Protein AF-A0A5P0JI74-F1 (afdb_monomer_lite)

Foldseek 3Di:
DVVLLCCVVVLVCLACWDDDDDDPCNPVVGADHQKDWDDKDFLADWDKDKDWDFDDDPVDDDDDGDIDIDIDTDGDIDIDMDGNLVSSCVSNPNDDSLVSLLVVLVVQVCSQQPDDPPCCVPVVPRDGHQKGKDWDDPDDDDLSVLSPVRFDDDVGRVQSSVVSSLVSCLCCCVVVVRPTQMEMEGNDPHDDRDDRYHYDPDSVRVSVCSSVVNDD

Sequence (216 aa):
AAIRVNLQQGVDIALSGRMATSGMMSELGKVDGAMSIAHAITTHQVDSDIDWFTAVDDLQEQG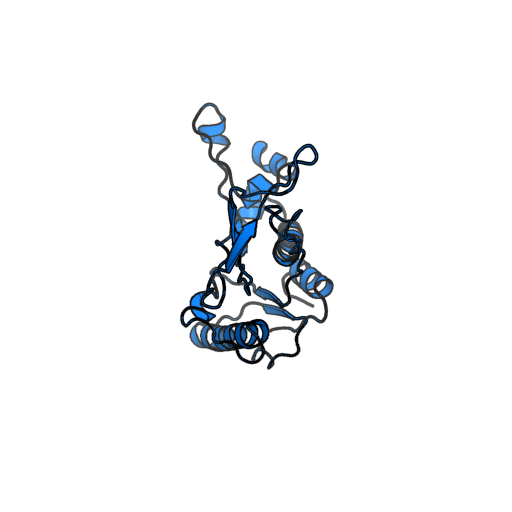SAHLGTQEFSSGVFYRYANINLAQLQENLGGASREQALEIATHVVHMLATEVPGAKQRTYAAFNPADMVMVNFSDMPLSMANAFEKAVKANDGFLQPSLQAFNQYWDRVANGYGLNGAAAQFSLSDVDPITGQVQQMPTLEQLKSWVRNNGEA

Structure (mmCIF, N/CA/C/O backbone):
data_AF-A0A5P0JI74-F1
#
_entry.id   AF-A0A5P0JI74-F1
#
loop_
_atom_site.group_PDB
_atom_site.id
_atom_site.type_symbol
_atom_site.label_atom_id
_atom_site.label_alt_id
_atom_site.label_comp_id
_atom_site.label_asym_id
_atom_site.label_entity_id
_atom_site.label_seq_id
_atom_site.pdbx_PDB_ins_code
_atom_site.Cartn_x
_atom_site.Cartn_y
_atom_site.Cartn_z
_atom_site.occupancy
_atom_site.B_iso_or_equiv
_atom_site.auth_seq_id
_atom_site.auth_comp_id
_atom_site.auth_asym_id
_atom_site.auth_atom_id
_atom_site.pdbx_PDB_model_num
ATOM 1 N N . ALA A 1 1 ? -0.384 14.038 28.945 1.00 58.88 1 ALA A N 1
ATOM 2 C CA . ALA A 1 1 ? -1.559 14.639 28.277 1.00 58.88 1 ALA A CA 1
ATOM 3 C C . ALA A 1 1 ? -1.163 15.785 27.337 1.00 58.88 1 ALA A C 1
ATOM 5 O O . ALA A 1 1 ? -1.238 15.580 26.136 1.00 58.88 1 ALA A O 1
ATOM 6 N N . ALA A 1 2 ? -0.654 16.928 27.828 1.00 64.75 2 ALA A N 1
ATOM 7 C CA . ALA A 1 2 ? -0.381 18.113 26.989 1.00 64.75 2 ALA A CA 1
ATOM 8 C C . ALA A 1 2 ? 0.562 17.872 25.786 1.00 64.75 2 ALA A C 1
ATOM 10 O O . ALA A 1 2 ? 0.262 18.307 24.682 1.00 64.75 2 ALA A O 1
ATOM 11 N N . ILE A 1 3 ? 1.657 17.117 25.960 1.00 73.62 3 ILE A N 1
ATOM 12 C CA . ILE A 1 3 ? 2.591 16.803 24.857 1.00 73.62 3 ILE A CA 1
ATOM 13 C C . ILE A 1 3 ? 1.919 15.976 23.750 1.00 73.62 3 ILE A C 1
ATOM 15 O O . ILE A 1 3 ? 2.229 16.169 22.581 1.00 73.62 3 ILE A O 1
ATOM 19 N N . ARG A 1 4 ? 0.995 15.076 24.107 1.00 77.50 4 ARG A N 1
ATOM 20 C CA . ARG A 1 4 ? 0.315 14.191 23.149 1.00 77.50 4 ARG A CA 1
ATOM 21 C C . ARG A 1 4 ? -0.779 14.903 22.360 1.00 77.50 4 ARG A C 1
ATOM 23 O O . ARG A 1 4 ? -0.900 14.674 21.168 1.00 77.50 4 ARG A O 1
ATOM 30 N N . VAL A 1 5 ? -1.497 15.840 22.982 1.00 75.62 5 VAL A N 1
ATOM 31 C CA . VAL A 1 5 ? -2.445 16.713 22.261 1.00 75.62 5 VAL A CA 1
ATOM 32 C C . VAL A 1 5 ? -1.726 17.502 21.160 1.00 75.62 5 VAL A C 1
ATOM 34 O O . VAL A 1 5 ? -2.229 17.614 20.047 1.00 75.62 5 VAL A O 1
ATOM 37 N N . ASN A 1 6 ? -0.498 17.960 21.419 1.00 85.75 6 ASN A N 1
ATOM 38 C CA . ASN A 1 6 ? 0.301 18.668 20.416 1.00 85.75 6 ASN A CA 1
ATOM 39 C C . ASN A 1 6 ? 0.743 17.776 19.238 1.00 85.75 6 ASN A C 1
ATOM 41 O O . ASN A 1 6 ? 1.098 18.307 18.190 1.00 85.75 6 ASN A O 1
ATOM 45 N N . LEU A 1 7 ? 0.685 16.440 19.357 1.00 84.94 7 LEU A N 1
ATOM 46 C CA . LEU A 1 7 ? 0.986 15.532 18.240 1.00 84.94 7 LEU A CA 1
ATOM 47 C C . LEU A 1 7 ? -0.087 15.556 17.145 1.00 84.94 7 LEU A C 1
ATOM 49 O O . LEU A 1 7 ? 0.158 15.049 16.057 1.00 84.94 7 LEU A O 1
ATOM 53 N N . GLN A 1 8 ? -1.222 16.226 17.356 1.00 81.00 8 GLN A N 1
ATOM 54 C CA . GLN A 1 8 ? -2.142 16.561 16.263 1.00 81.00 8 GLN A CA 1
ATOM 55 C C . GLN A 1 8 ? -1.480 17.453 15.195 1.00 81.00 8 GLN A C 1
ATOM 57 O O . GLN A 1 8 ? -1.886 17.427 14.039 1.00 81.00 8 GLN A O 1
ATOM 62 N N . GLN A 1 9 ? -0.433 18.206 15.557 1.00 85.25 9 GLN A N 1
ATOM 63 C CA . GLN A 1 9 ? 0.393 18.997 14.631 1.00 85.25 9 GLN A CA 1
ATOM 64 C C . GLN A 1 9 ? 1.634 18.226 14.133 1.00 85.25 9 GLN A C 1
ATOM 66 O O . GLN A 1 9 ? 2.419 18.766 13.361 1.00 85.25 9 GLN A O 1
ATOM 71 N N . GLY A 1 10 ? 1.813 16.978 14.576 1.00 91.00 10 GLY A N 1
ATOM 72 C CA . GLY A 1 10 ? 2.928 16.085 14.244 1.00 91.00 10 GLY A CA 1
ATOM 73 C C . GLY A 1 10 ? 2.436 14.644 14.111 1.00 91.00 10 GLY A C 1
ATOM 74 O O . GLY A 1 10 ? 2.865 13.755 14.850 1.00 91.00 10 GLY A O 1
ATOM 75 N N . VAL A 1 11 ? 1.459 14.438 13.221 1.00 94.69 11 VAL A N 1
ATOM 76 C CA . VAL A 1 11 ? 0.775 13.147 13.020 1.00 94.69 11 VAL A CA 1
ATOM 77 C C . VAL A 1 11 ? 1.752 12.057 12.571 1.00 94.69 11 VAL A C 1
ATOM 79 O O . VAL A 1 11 ? 1.582 10.891 12.917 1.00 94.69 11 VAL A O 1
ATOM 82 N N . ASP A 1 12 ? 2.820 12.434 11.875 1.00 96.00 12 ASP A N 1
ATOM 83 C CA . ASP A 1 12 ? 3.933 11.563 11.505 1.00 96.00 12 ASP A CA 1
ATOM 84 C C . ASP A 1 12 ? 4.607 10.919 12.727 1.00 96.00 12 ASP A C 1
ATOM 86 O O . ASP A 1 12 ? 4.888 9.721 12.697 1.00 96.00 12 ASP A O 1
ATOM 90 N N . ILE A 1 13 ? 4.780 11.660 13.829 1.00 95.69 13 ILE A N 1
ATOM 91 C CA . ILE A 1 13 ? 5.305 11.127 15.097 1.00 95.69 13 ILE A CA 1
ATOM 92 C C . ILE A 1 13 ? 4.276 10.208 15.764 1.00 95.69 13 ILE A C 1
ATOM 94 O O . ILE A 1 13 ? 4.645 9.186 16.336 1.00 95.69 13 ILE A O 1
ATOM 98 N N . ALA A 1 14 ? 2.985 10.543 15.703 1.00 97.00 14 ALA A N 1
ATOM 99 C CA . ALA A 1 14 ? 1.935 9.684 16.254 1.00 97.00 14 ALA A CA 1
ATOM 100 C C . ALA A 1 14 ? 1.819 8.345 15.497 1.00 97.00 14 ALA A C 1
ATOM 102 O O . ALA A 1 14 ? 1.506 7.320 16.105 1.00 97.00 14 ALA A O 1
ATOM 103 N N . LEU A 1 15 ? 2.096 8.345 14.191 1.00 97.62 15 LEU A N 1
ATOM 104 C CA . LEU A 1 15 ? 2.109 7.148 13.351 1.00 97.62 15 LEU A CA 1
ATOM 105 C C . LEU A 1 15 ? 3.417 6.361 13.485 1.00 97.62 15 LEU A C 1
ATOM 107 O O . LEU A 1 15 ? 3.366 5.163 13.728 1.00 97.62 15 LEU A O 1
ATOM 111 N N . SER A 1 16 ? 4.573 7.011 13.362 1.00 97.25 16 SER A N 1
ATOM 112 C CA . SER A 1 16 ? 5.880 6.337 13.237 1.00 97.25 16 SER A CA 1
ATOM 113 C C . SER A 1 16 ? 6.686 6.285 14.538 1.00 97.25 16 SER A C 1
ATOM 115 O O . SER A 1 16 ? 7.742 5.657 14.594 1.00 97.25 16 SER A O 1
ATOM 117 N N . GLY A 1 17 ? 6.198 6.934 15.593 1.00 95.44 17 GLY A N 1
ATOM 118 C CA . GLY A 1 17 ? 6.847 6.982 16.893 1.00 95.44 17 GLY A CA 1
ATOM 119 C C . GLY A 1 17 ? 8.025 7.956 16.960 1.00 95.44 17 GLY A C 1
ATOM 120 O O . GLY A 1 17 ? 8.418 8.611 15.992 1.00 95.44 17 GLY A O 1
ATOM 121 N N . ARG A 1 18 ? 8.593 8.074 18.161 1.00 93.44 18 ARG A N 1
ATOM 122 C CA . ARG A 1 18 ? 9.814 8.842 18.429 1.00 93.44 18 ARG A CA 1
ATOM 123 C C . ARG A 1 18 ? 10.544 8.266 19.630 1.00 93.44 18 ARG A C 1
ATOM 125 O O . ARG A 1 18 ? 9.961 8.081 20.700 1.00 93.44 18 ARG A O 1
ATOM 132 N N . MET A 1 19 ? 11.856 8.118 19.480 1.00 90.94 19 MET A N 1
ATOM 133 C CA . MET A 1 19 ? 12.774 7.823 20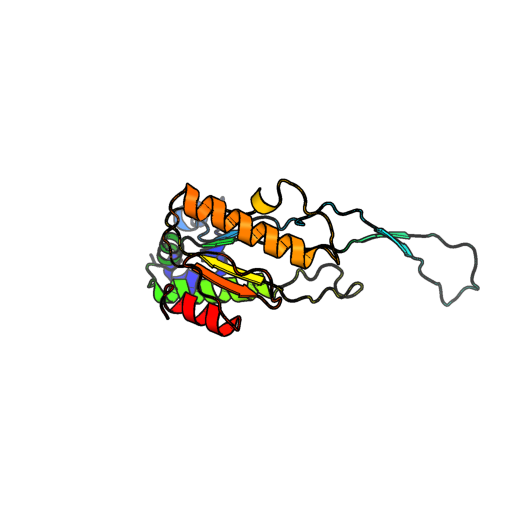.574 1.00 90.94 19 MET A CA 1
ATOM 134 C C . MET A 1 19 ? 13.627 9.052 20.899 1.00 90.94 19 MET A C 1
ATOM 136 O O . MET A 1 19 ? 14.103 9.745 20.005 1.00 90.94 19 MET A O 1
ATOM 140 N N . ALA A 1 20 ? 13.839 9.308 22.189 1.00 87.00 20 ALA A N 1
ATOM 141 C CA . ALA A 1 20 ? 14.773 10.314 22.678 1.00 87.00 20 ALA A CA 1
ATOM 142 C C . ALA A 1 20 ? 15.629 9.723 23.802 1.00 87.00 20 ALA A C 1
ATOM 144 O O . ALA A 1 20 ? 15.141 8.936 24.618 1.00 87.00 20 ALA A O 1
ATOM 145 N N . THR A 1 21 ? 16.907 10.100 23.839 1.00 84.81 21 THR A N 1
ATOM 146 C CA . THR A 1 21 ? 17.916 9.497 24.727 1.00 84.81 21 THR A CA 1
ATOM 147 C C . THR A 1 21 ? 18.393 10.427 25.843 1.00 84.81 21 THR A C 1
ATOM 149 O O . THR A 1 21 ? 19.094 9.974 26.743 1.00 84.81 21 THR A O 1
ATOM 152 N N . SER A 1 22 ? 18.002 11.706 25.840 1.00 75.19 22 SER A N 1
ATOM 153 C CA . SER A 1 22 ? 18.409 12.687 26.855 1.00 75.19 22 SER A CA 1
ATOM 154 C C . SER A 1 22 ? 17.348 13.771 27.108 1.00 75.19 22 SER A C 1
ATOM 156 O O . SER A 1 22 ? 16.398 13.935 26.337 1.00 75.19 22 SER A O 1
ATOM 158 N N . GLY A 1 23 ? 17.508 14.507 28.215 1.00 88.12 23 GLY A N 1
ATOM 159 C CA . GLY A 1 23 ? 16.603 15.585 28.639 1.00 88.12 23 GLY A CA 1
ATOM 160 C C . GLY A 1 23 ? 15.204 15.100 29.046 1.00 88.12 23 GLY A C 1
ATOM 161 O O . GLY A 1 23 ? 14.942 13.908 29.089 1.00 88.12 23 GLY A O 1
ATOM 162 N N . MET A 1 24 ? 14.264 16.020 29.301 1.00 82.25 24 MET A N 1
ATOM 163 C CA . MET A 1 24 ? 12.882 15.656 29.685 1.00 82.25 24 MET A CA 1
ATOM 164 C C . MET A 1 24 ? 12.147 14.822 28.615 1.00 82.25 24 MET A C 1
ATOM 166 O O . MET A 1 24 ? 11.206 14.089 28.919 1.00 82.25 24 MET A O 1
ATOM 170 N N . MET A 1 25 ? 12.587 14.902 27.354 1.00 84.94 25 MET A N 1
ATOM 171 C CA . MET A 1 25 ? 12.065 14.088 26.252 1.00 84.94 25 MET A CA 1
ATOM 172 C C . MET A 1 25 ? 12.357 12.592 26.416 1.00 84.94 25 MET A C 1
ATOM 174 O O . MET A 1 25 ? 11.588 11.783 25.899 1.00 84.94 25 MET A O 1
ATOM 178 N N . SER A 1 26 ? 13.416 12.200 27.132 1.00 82.62 26 SER A N 1
ATOM 179 C CA . SER A 1 26 ? 13.727 10.780 27.345 1.00 82.62 26 SER A CA 1
ATOM 180 C C . SER A 1 26 ? 12.710 10.076 28.255 1.00 82.62 26 SER A C 1
ATOM 182 O O . SER A 1 26 ? 12.578 8.853 28.186 1.00 82.62 26 SER A O 1
ATOM 184 N N . GLU A 1 27 ? 11.960 10.828 29.065 1.00 81.25 27 GLU A N 1
ATOM 185 C CA . GLU A 1 27 ? 10.919 10.303 29.957 1.00 81.25 27 GLU A CA 1
ATOM 186 C C . GLU A 1 27 ? 9.511 10.598 29.431 1.00 81.25 27 GLU A C 1
ATOM 188 O O . GLU A 1 27 ? 8.669 9.706 29.378 1.00 81.25 27 GLU A O 1
ATOM 193 N N . LEU A 1 28 ? 9.256 11.833 28.989 1.00 81.12 28 LEU A N 1
ATOM 194 C CA . LEU A 1 28 ? 7.914 12.299 28.610 1.00 81.12 28 LEU A CA 1
ATOM 195 C C . LEU A 1 28 ? 7.643 12.250 27.101 1.00 81.12 28 LEU A C 1
ATOM 197 O O . LEU A 1 28 ? 6.509 12.438 26.662 1.00 81.12 28 LEU A O 1
ATOM 201 N N . GLY A 1 29 ? 8.696 12.086 26.304 1.00 81.75 29 GLY A N 1
ATOM 202 C CA . GLY A 1 29 ? 8.686 12.299 24.861 1.00 81.75 29 GLY A CA 1
ATOM 203 C C . GLY A 1 29 ? 8.739 11.049 24.002 1.00 81.75 29 GLY A C 1
ATOM 204 O O . GLY A 1 29 ? 8.675 11.171 22.774 1.00 81.75 29 GLY A O 1
ATOM 205 N N . LYS A 1 30 ? 8.860 9.879 24.632 1.00 88.94 30 LYS A N 1
ATOM 206 C CA . LYS A 1 30 ? 8.803 8.582 23.963 1.00 88.94 30 LYS A CA 1
ATOM 207 C C . LYS A 1 30 ? 7.388 8.346 23.449 1.00 88.94 30 LYS A C 1
ATOM 209 O O . LYS A 1 30 ? 6.423 8.460 24.204 1.00 88.94 30 LYS A O 1
ATOM 214 N N . VAL A 1 31 ? 7.288 8.048 22.163 1.00 92.44 31 VAL A N 1
ATOM 215 C CA . VAL A 1 31 ? 6.026 7.746 21.489 1.00 92.44 31 VAL A CA 1
ATOM 216 C C . VAL A 1 31 ? 6.232 6.431 20.765 1.00 92.44 31 VAL A C 1
ATOM 218 O O . VAL A 1 31 ? 7.154 6.329 19.957 1.00 92.44 31 VAL A O 1
ATOM 221 N N . ASP A 1 32 ? 5.405 5.442 21.082 1.00 95.12 32 ASP A N 1
ATOM 222 C CA . ASP A 1 32 ? 5.356 4.207 20.309 1.00 95.12 32 ASP A CA 1
ATOM 223 C C . ASP A 1 32 ? 4.533 4.441 19.039 1.00 95.12 32 ASP A C 1
ATOM 225 O O . ASP A 1 32 ? 3.504 5.119 19.088 1.00 95.12 32 ASP A O 1
ATOM 229 N N . GLY A 1 33 ? 5.006 3.948 17.900 1.00 97.00 33 GLY A N 1
ATOM 230 C CA . GLY A 1 33 ? 4.367 4.194 16.610 1.00 97.00 33 GLY A CA 1
ATOM 231 C C . GLY A 1 33 ? 3.052 3.429 16.486 1.00 97.00 33 GLY A C 1
ATOM 232 O O . GLY A 1 33 ? 2.999 2.227 16.728 1.00 97.00 33 GLY A O 1
ATOM 233 N N . ALA A 1 34 ? 1.977 4.106 16.084 1.00 98.38 34 ALA A N 1
ATOM 234 C CA . ALA A 1 34 ? 0.701 3.441 15.829 1.00 98.38 34 ALA A CA 1
ATOM 235 C C . ALA A 1 34 ? 0.658 2.696 14.482 1.00 98.38 34 ALA A C 1
ATOM 237 O O . ALA A 1 34 ? -0.178 1.814 14.301 1.00 98.38 34 ALA A O 1
ATOM 238 N N . MET A 1 35 ? 1.522 3.049 13.531 1.00 98.62 35 MET A N 1
ATOM 239 C CA . MET A 1 35 ? 1.608 2.433 12.212 1.00 98.62 35 MET A CA 1
ATOM 240 C C . MET A 1 35 ? 2.856 1.564 12.115 1.00 98.62 35 MET A C 1
ATOM 242 O O . MET A 1 35 ? 3.969 2.012 12.378 1.00 98.62 35 MET A O 1
ATOM 246 N N . SER A 1 36 ? 2.672 0.333 11.653 1.00 98.69 36 SER A N 1
ATOM 247 C CA . SER A 1 36 ? 3.767 -0.552 11.264 1.00 98.69 36 SER A CA 1
ATOM 248 C C . SER A 1 36 ? 3.732 -0.750 9.756 1.00 98.69 36 SER A C 1
ATOM 250 O O . SER A 1 36 ? 2.731 -1.230 9.224 1.00 98.69 36 SER A O 1
ATOM 252 N N . ILE A 1 37 ? 4.820 -0.402 9.072 1.00 98.50 37 ILE A N 1
ATOM 253 C CA . ILE A 1 37 ? 4.987 -0.584 7.626 1.00 98.50 37 ILE A CA 1
ATOM 254 C C . ILE A 1 37 ? 6.112 -1.585 7.357 1.00 98.50 37 ILE A C 1
ATOM 256 O O . ILE A 1 37 ? 7.181 -1.510 7.963 1.00 98.50 37 ILE A O 1
ATOM 260 N N . ALA A 1 38 ? 5.862 -2.545 6.470 1.00 98.50 38 ALA A N 1
ATOM 261 C CA . ALA A 1 38 ? 6.866 -3.509 6.038 1.00 98.50 38 ALA A CA 1
ATOM 262 C C . ALA A 1 38 ? 7.661 -2.973 4.841 1.00 98.50 38 ALA A C 1
ATOM 264 O O . ALA A 1 38 ? 7.172 -2.149 4.066 1.00 98.50 38 ALA A O 1
ATOM 265 N N . HIS A 1 39 ? 8.877 -3.486 4.653 1.00 98.69 39 HIS A N 1
ATOM 266 C CA . HIS A 1 39 ? 9.604 -3.263 3.407 1.00 98.69 39 HIS A CA 1
ATOM 267 C C . HIS A 1 39 ? 8.820 -3.870 2.241 1.00 98.69 39 HIS A C 1
ATOM 269 O O . HIS A 1 39 ? 8.348 -5.005 2.326 1.00 98.69 39 HIS A O 1
ATOM 275 N N . ALA A 1 40 ? 8.694 -3.109 1.155 1.00 98.62 40 ALA A N 1
ATOM 276 C CA . ALA A 1 40 ? 8.076 -3.604 -0.062 1.00 98.62 40 ALA A CA 1
ATOM 277 C C . ALA A 1 40 ? 9.002 -4.618 -0.741 1.00 98.62 40 ALA A C 1
ATOM 279 O O . ALA A 1 40 ? 10.201 -4.374 -0.882 1.00 98.62 40 ALA A O 1
ATOM 280 N N . ILE A 1 41 ? 8.433 -5.736 -1.177 1.00 98.75 41 ILE A N 1
ATOM 281 C CA . ILE A 1 41 ? 9.141 -6.792 -1.907 1.00 98.75 41 ILE A CA 1
ATOM 282 C C . ILE A 1 41 ? 8.411 -7.081 -3.211 1.00 98.75 41 ILE A C 1
ATOM 284 O O . ILE A 1 41 ? 7.197 -6.876 -3.303 1.00 98.75 41 ILE A O 1
ATOM 288 N N . THR A 1 42 ? 9.131 -7.556 -4.221 1.00 98.81 42 THR A N 1
ATOM 289 C CA . THR A 1 42 ? 8.485 -8.061 -5.430 1.00 98.81 42 THR A CA 1
ATOM 290 C C . THR A 1 42 ? 7.797 -9.390 -5.150 1.00 98.81 42 THR A C 1
ATOM 292 O O . THR A 1 42 ? 8.262 -10.196 -4.345 1.00 98.81 42 THR A O 1
ATOM 295 N N . THR A 1 43 ? 6.677 -9.635 -5.822 1.00 98.81 43 THR A N 1
ATOM 296 C CA . THR A 1 43 ? 5.923 -10.897 -5.703 1.00 98.81 43 THR A CA 1
ATOM 297 C C . THR A 1 43 ? 6.579 -12.056 -6.462 1.00 98.81 43 THR A C 1
ATOM 299 O O . THR A 1 43 ? 6.185 -13.216 -6.335 1.00 98.81 43 THR A O 1
ATOM 302 N N . HIS A 1 44 ? 7.584 -11.739 -7.270 1.00 98.81 44 HIS A N 1
ATOM 303 C CA . HIS A 1 44 ? 8.309 -12.644 -8.142 1.00 98.81 44 HIS A CA 1
ATOM 304 C C . HIS A 1 44 ? 9.817 -12.419 -8.013 1.00 98.81 44 HIS A C 1
ATOM 306 O O . HIS A 1 44 ? 10.276 -11.392 -7.505 1.00 98.81 44 HIS A O 1
ATOM 312 N N . GLN A 1 45 ? 10.589 -13.386 -8.510 1.00 98.50 45 GLN A N 1
ATOM 313 C CA . GLN A 1 45 ? 12.022 -13.209 -8.718 1.00 98.50 45 GLN A CA 1
ATOM 314 C C . GLN A 1 45 ? 12.255 -12.098 -9.748 1.00 98.50 45 GLN A C 1
ATOM 316 O O . GLN A 1 45 ? 11.540 -12.018 -10.749 1.00 98.50 45 GLN A O 1
ATOM 321 N N . VAL A 1 46 ? 13.256 -11.263 -9.491 1.00 98.31 46 VAL A N 1
ATOM 322 C CA . VAL A 1 46 ? 13.702 -10.206 -10.395 1.00 98.31 46 VAL A CA 1
ATOM 323 C C . VAL A 1 46 ? 15.109 -10.543 -10.846 1.00 98.31 46 VAL A C 1
ATOM 325 O O . VAL A 1 46 ? 15.985 -10.761 -10.010 1.00 98.31 46 VAL A O 1
ATOM 328 N N . ASP A 1 47 ? 15.306 -10.558 -12.156 1.00 95.06 47 ASP A N 1
ATOM 329 C CA . ASP A 1 47 ? 16.632 -10.494 -12.747 1.00 95.06 47 ASP A CA 1
ATOM 330 C C . ASP A 1 47 ? 16.886 -9.017 -13.064 1.00 95.06 47 ASP A C 1
ATOM 332 O O . ASP A 1 47 ? 16.136 -8.408 -13.827 1.00 95.06 47 ASP A O 1
ATOM 336 N N . SER A 1 48 ? 17.865 -8.410 -12.394 1.00 96.69 48 SER A N 1
ATOM 337 C CA . SER A 1 48 ? 18.201 -7.003 -12.611 1.00 96.69 48 SER A CA 1
ATOM 338 C C . SER A 1 48 ? 18.944 -6.801 -13.929 1.00 96.69 48 SER A C 1
ATOM 340 O O . SER A 1 48 ? 19.803 -7.603 -14.302 1.00 96.69 48 SER A O 1
ATOM 342 N N . ASP A 1 49 ? 18.682 -5.672 -14.575 1.00 97.31 49 ASP A N 1
ATOM 343 C CA . ASP A 1 49 ? 19.384 -5.206 -15.762 1.00 97.31 49 ASP A CA 1
ATOM 344 C C . ASP A 1 49 ? 20.504 -4.222 -15.394 1.00 97.31 49 ASP A C 1
ATOM 346 O O . ASP A 1 49 ? 20.503 -3.592 -14.333 1.00 97.31 49 ASP A O 1
ATOM 350 N N . ILE A 1 50 ? 21.474 -4.068 -16.299 1.00 97.81 50 ILE A N 1
ATOM 351 C CA . ILE A 1 50 ? 22.586 -3.123 -16.155 1.00 97.81 50 ILE A CA 1
ATOM 352 C C . ILE A 1 50 ? 22.546 -2.134 -17.318 1.00 97.81 50 ILE A C 1
ATOM 354 O O . ILE A 1 50 ? 22.727 -2.512 -18.474 1.00 97.81 50 ILE A O 1
ATOM 358 N N . ASP A 1 51 ? 22.351 -0.860 -16.994 1.00 97.56 51 ASP A N 1
ATOM 359 C CA . ASP A 1 51 ? 22.492 0.263 -17.916 1.00 97.56 51 ASP A CA 1
ATOM 360 C C . ASP A 1 51 ? 23.967 0.673 -18.022 1.00 97.56 51 ASP A C 1
ATOM 362 O O . ASP A 1 51 ? 24.624 0.913 -17.005 1.00 97.56 51 ASP A O 1
ATOM 366 N N . TRP A 1 52 ? 24.484 0.751 -19.248 1.00 96.44 52 TRP A N 1
ATOM 367 C CA . TRP A 1 52 ? 25.861 1.137 -19.550 1.00 96.44 52 TRP A CA 1
ATOM 368 C C . TRP A 1 52 ? 25.856 2.530 -20.171 1.00 96.44 52 TRP A C 1
ATOM 370 O O . TRP A 1 52 ? 25.424 2.701 -21.311 1.00 96.44 52 TRP A O 1
ATOM 380 N N . PHE A 1 53 ? 26.369 3.521 -19.447 1.00 95.25 53 PHE A N 1
ATOM 381 C CA . PHE A 1 53 ? 26.276 4.924 -19.849 1.00 95.25 53 PHE A CA 1
ATOM 382 C C . PHE A 1 53 ? 27.647 5.601 -19.937 1.00 95.25 53 PHE A C 1
ATOM 384 O O . PHE A 1 53 ? 28.621 5.202 -19.293 1.00 95.25 53 PHE A O 1
ATOM 391 N N . THR A 1 54 ? 27.711 6.666 -20.732 1.00 95.44 54 THR A N 1
ATOM 392 C CA . THR A 1 54 ? 28.872 7.554 -20.860 1.00 95.44 54 THR A CA 1
ATOM 393 C C . THR A 1 54 ? 28.450 9.000 -20.596 1.00 95.44 54 THR A C 1
ATOM 395 O O . THR A 1 54 ? 27.262 9.322 -20.569 1.00 95.44 54 THR A O 1
ATOM 398 N N . ALA A 1 55 ? 29.423 9.884 -20.384 1.00 92.81 55 ALA A N 1
ATOM 399 C CA . ALA A 1 55 ? 29.216 11.328 -20.378 1.00 92.81 55 ALA A CA 1
ATOM 400 C C . ALA A 1 55 ? 30.088 11.923 -21.487 1.00 92.81 55 ALA A C 1
ATOM 402 O O . ALA A 1 55 ? 31.312 11.803 -21.433 1.00 92.81 55 ALA A O 1
ATOM 403 N N . VAL A 1 56 ? 29.454 12.482 -22.518 1.00 91.38 56 VAL A N 1
ATOM 404 C CA . VAL A 1 56 ? 30.155 13.085 -23.658 1.00 91.38 56 VAL A CA 1
ATOM 405 C C . VAL A 1 56 ? 30.749 14.423 -23.227 1.00 91.38 56 VAL A C 1
ATOM 407 O O . VAL A 1 56 ? 30.082 15.207 -22.556 1.00 91.38 56 VAL A O 1
ATOM 410 N N . ASP A 1 57 ? 32.003 14.663 -23.606 1.00 91.50 57 ASP A N 1
ATOM 411 C CA . ASP A 1 57 ? 32.645 15.967 -23.467 1.00 91.50 57 ASP A CA 1
ATOM 412 C C . ASP A 1 57 ? 32.428 16.767 -24.756 1.00 91.50 57 ASP A C 1
ATOM 414 O O . ASP A 1 57 ? 32.935 16.399 -25.816 1.00 91.50 57 ASP A O 1
ATOM 418 N N . ASP A 1 58 ? 31.668 17.858 -24.665 1.00 93.38 58 ASP A N 1
ATOM 419 C CA . ASP A 1 58 ? 31.319 18.707 -25.810 1.00 93.38 58 ASP A CA 1
ATOM 420 C C . ASP A 1 58 ? 32.537 19.423 -26.434 1.00 93.38 58 ASP A C 1
ATOM 422 O O . ASP A 1 58 ? 32.431 19.977 -27.532 1.00 93.38 58 ASP A O 1
ATOM 426 N N . LEU A 1 59 ? 33.693 19.441 -25.758 1.00 94.19 59 LEU A N 1
ATOM 427 C CA . LEU A 1 59 ? 34.916 20.103 -26.227 1.00 94.19 59 LEU A CA 1
ATOM 428 C C . LEU A 1 59 ? 35.886 19.167 -26.967 1.00 94.19 59 LEU A C 1
ATOM 430 O O . LEU A 1 59 ? 36.890 19.650 -27.499 1.00 94.19 59 LEU A O 1
ATOM 434 N N . GLN A 1 60 ? 35.624 17.856 -27.013 1.00 89.56 60 GLN A N 1
ATOM 435 C CA . GLN A 1 60 ? 36.521 16.867 -27.618 1.00 89.56 60 GLN A CA 1
ATOM 436 C C . GLN A 1 60 ? 35.805 16.014 -28.678 1.00 89.56 60 GLN A C 1
ATOM 438 O O . GLN A 1 60 ? 34.648 15.633 -28.520 1.00 89.56 60 GLN A O 1
ATOM 443 N N . GLU A 1 61 ? 36.507 15.663 -29.764 1.00 82.75 61 GLU A N 1
ATOM 444 C CA . GLU A 1 61 ? 36.003 14.654 -30.704 1.00 82.75 61 GLU A CA 1
ATOM 445 C C . GLU A 1 61 ? 35.807 13.300 -30.009 1.00 82.75 61 GLU A C 1
ATOM 447 O O . GLU A 1 61 ? 36.585 12.901 -29.138 1.00 82.75 61 GLU A O 1
ATOM 452 N N . GLN A 1 62 ? 34.765 12.572 -30.418 1.00 79.00 62 GLN A N 1
ATOM 453 C CA . GLN A 1 62 ? 34.426 11.282 -29.824 1.00 79.00 62 GLN A CA 1
ATOM 454 C C . GLN A 1 62 ? 35.583 10.278 -29.979 1.00 79.00 62 GLN A C 1
ATOM 456 O O . GLN A 1 62 ? 36.066 10.023 -31.082 1.00 79.00 62 GLN A O 1
ATOM 461 N N . GLY A 1 63 ? 36.006 9.686 -28.858 1.00 78.62 63 GLY A N 1
ATOM 462 C CA . GLY A 1 63 ? 37.052 8.663 -28.772 1.00 78.62 63 GLY A CA 1
ATOM 463 C C . GLY A 1 63 ? 36.684 7.548 -27.788 1.00 78.62 63 GLY A C 1
ATOM 464 O O . GLY A 1 63 ? 35.536 7.438 -27.362 1.00 78.62 63 GLY A O 1
ATOM 465 N N . SER A 1 64 ? 37.653 6.707 -27.408 1.00 82.44 64 SER A N 1
ATOM 466 C CA . SER A 1 64 ? 37.436 5.696 -26.361 1.00 82.44 64 SER A CA 1
ATOM 467 C C . SER A 1 64 ? 37.061 6.376 -25.041 1.00 82.44 64 SER A C 1
ATOM 469 O O . SER A 1 64 ? 37.831 7.190 -24.534 1.00 82.44 64 SER A O 1
ATOM 471 N N . ALA A 1 65 ? 35.913 6.009 -24.471 1.00 84.75 65 ALA A N 1
ATOM 472 C CA . ALA A 1 65 ? 35.372 6.609 -23.254 1.00 84.75 65 ALA A CA 1
ATOM 473 C C . ALA A 1 65 ? 35.319 5.609 -22.089 1.00 84.75 65 ALA A C 1
ATOM 475 O O 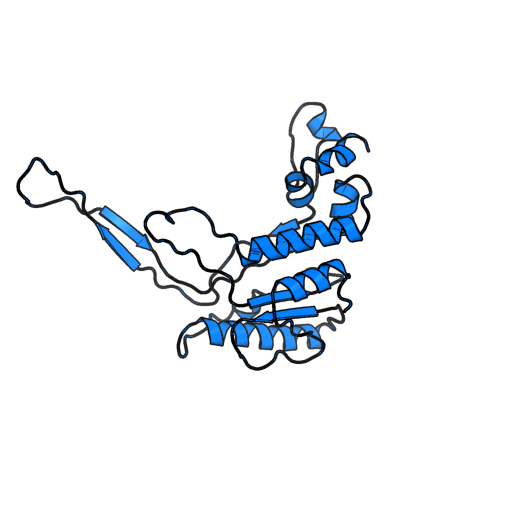. ALA A 1 65 ? 35.288 4.393 -22.283 1.00 84.75 65 ALA A O 1
ATOM 476 N N . HIS A 1 66 ? 35.288 6.136 -20.866 1.00 90.62 66 HIS A N 1
ATOM 477 C CA . HIS A 1 66 ? 34.943 5.358 -19.680 1.00 90.62 66 HIS A CA 1
ATOM 478 C C . HIS A 1 66 ? 33.435 5.060 -19.675 1.00 90.62 66 HIS A C 1
ATOM 480 O O . HIS A 1 66 ? 32.636 5.968 -19.906 1.00 90.62 66 HIS A O 1
ATOM 486 N N . LEU A 1 67 ? 33.055 3.809 -19.399 1.00 95.38 67 LEU A N 1
ATOM 487 C CA . LEU A 1 67 ? 31.659 3.406 -19.219 1.00 95.38 67 LEU A CA 1
ATOM 488 C C . LEU A 1 67 ? 31.348 3.284 -17.727 1.00 95.38 67 LEU A C 1
ATOM 490 O O . LEU A 1 67 ? 32.015 2.535 -17.009 1.00 95.38 67 LEU A O 1
ATOM 494 N N . GLY A 1 68 ? 30.312 3.994 -17.293 1.00 95.81 68 GLY A N 1
ATOM 495 C CA . GLY A 1 68 ? 29.652 3.757 -16.017 1.00 95.81 68 GLY A CA 1
ATOM 496 C C . GLY A 1 68 ? 28.578 2.681 -16.156 1.00 95.81 68 GLY A C 1
ATOM 497 O O . GLY A 1 68 ? 28.050 2.452 -17.244 1.00 95.81 68 GLY A O 1
ATOM 498 N N . THR A 1 69 ? 28.242 2.034 -15.042 1.00 97.19 69 THR A N 1
ATOM 499 C CA . THR A 1 69 ? 27.163 1.043 -14.974 1.00 97.19 69 THR A CA 1
ATOM 500 C C . THR A 1 69 ? 26.155 1.414 -13.895 1.00 97.19 69 THR A C 1
ATOM 502 O O . THR A 1 69 ? 26.551 1.790 -12.789 1.00 97.19 69 THR A O 1
ATOM 505 N N . GLN A 1 70 ? 24.864 1.267 -14.182 1.00 97.62 70 GLN A N 1
ATOM 506 C CA . GLN A 1 70 ? 23.774 1.448 -13.225 1.00 97.62 70 GLN A CA 1
ATOM 507 C C . GLN A 1 70 ? 22.839 0.241 -13.280 1.00 97.62 70 GLN A C 1
ATOM 509 O O . GLN A 1 70 ? 22.251 -0.048 -14.313 1.00 97.62 70 GLN A O 1
ATOM 514 N N . GLU A 1 71 ? 22.668 -0.442 -12.151 1.00 97.75 71 GLU A N 1
ATOM 515 C CA . GLU A 1 71 ? 21.670 -1.506 -12.034 1.00 97.75 71 GLU A CA 1
ATOM 516 C C . GLU A 1 71 ? 20.255 -0.905 -11.974 1.00 97.75 71 GLU A C 1
ATOM 518 O O . GLU A 1 71 ? 20.039 0.101 -11.284 1.00 97.75 71 GLU A O 1
ATOM 523 N N . PHE A 1 72 ? 19.304 -1.503 -12.688 1.00 97.88 72 PHE A N 1
ATOM 524 C CA . PHE A 1 72 ? 17.882 -1.162 -12.634 1.00 97.88 72 PHE A CA 1
ATOM 525 C C . PHE A 1 72 ? 17.023 -2.404 -12.898 1.00 97.88 72 PHE A C 1
ATOM 527 O O . PHE A 1 72 ? 17.504 -3.414 -13.397 1.00 97.88 72 PHE A O 1
ATOM 534 N N . SER A 1 73 ? 15.741 -2.353 -12.549 1.00 98.12 73 SER A N 1
ATOM 535 C CA . SER A 1 73 ? 14.803 -3.437 -12.841 1.00 98.12 73 SER A CA 1
ATOM 536 C C . SER A 1 73 ? 13.368 -2.921 -12.899 1.00 98.12 73 SER A C 1
ATOM 538 O O . SER A 1 73 ? 13.095 -1.749 -12.627 1.00 98.12 73 SER A O 1
ATOM 540 N N . SER A 1 74 ? 12.442 -3.808 -13.256 1.00 98.00 74 SER A N 1
ATOM 541 C CA . SER A 1 74 ? 11.003 -3.600 -13.109 1.00 98.00 74 SER A CA 1
ATOM 542 C C . SER A 1 74 ? 10.410 -4.714 -12.247 1.00 98.00 74 SER A C 1
ATOM 544 O O . SER A 1 74 ? 10.966 -5.810 -12.158 1.00 98.00 74 SER A O 1
ATOM 546 N N . GLY A 1 75 ? 9.289 -4.446 -11.581 1.00 98.19 75 GLY A N 1
ATOM 547 C CA . GLY A 1 75 ? 8.671 -5.453 -10.730 1.00 98.19 75 GLY A CA 1
ATOM 548 C C . GLY A 1 75 ? 7.298 -5.064 -10.214 1.00 98.19 75 GLY A C 1
ATOM 549 O O . GLY A 1 75 ? 6.955 -3.885 -10.122 1.00 98.19 75 GLY A O 1
ATOM 550 N N . VAL A 1 76 ? 6.522 -6.085 -9.857 1.00 98.69 76 VAL A N 1
ATOM 551 C CA . VAL A 1 76 ? 5.243 -5.935 -9.159 1.00 98.69 76 VAL A CA 1
ATOM 552 C C . VAL A 1 76 ? 5.515 -6.002 -7.663 1.00 98.69 76 VAL A C 1
ATOM 554 O O . VAL A 1 76 ? 5.886 -7.051 -7.137 1.00 98.69 76 VAL A O 1
ATOM 557 N N . PHE A 1 77 ? 5.357 -4.870 -6.980 1.00 98.81 77 PHE A N 1
ATOM 558 C CA . PHE A 1 77 ? 5.664 -4.746 -5.558 1.00 98.81 77 PHE A CA 1
ATOM 559 C C . PHE A 1 77 ? 4.430 -4.977 -4.690 1.00 98.81 77 PHE A C 1
ATOM 561 O O . PHE A 1 77 ? 3.395 -4.339 -4.875 1.00 98.81 77 PHE A O 1
ATOM 568 N N . TYR A 1 78 ? 4.580 -5.821 -3.672 1.00 98.88 78 TYR A N 1
ATOM 569 C CA . TYR A 1 78 ? 3.640 -5.922 -2.565 1.00 98.88 78 TYR A CA 1
ATOM 570 C C . TYR A 1 78 ? 4.045 -4.954 -1.451 1.00 98.88 78 TYR A C 1
ATOM 572 O O . TYR A 1 78 ? 5.164 -5.010 -0.934 1.00 98.88 78 TYR A O 1
ATOM 580 N N . ARG A 1 79 ? 3.119 -4.071 -1.071 1.00 98.88 79 ARG A N 1
ATOM 581 C CA . ARG A 1 79 ? 3.261 -3.148 0.061 1.00 98.88 79 ARG A CA 1
ATOM 582 C C . ARG A 1 79 ? 2.299 -3.565 1.167 1.00 98.88 79 ARG A C 1
ATOM 584 O O . ARG A 1 79 ? 1.140 -3.865 0.895 1.00 98.88 79 ARG A O 1
ATOM 591 N N . TYR A 1 80 ? 2.769 -3.541 2.411 1.00 98.88 80 TYR A N 1
ATOM 592 C CA . TYR A 1 80 ? 1.951 -3.838 3.584 1.00 98.88 80 TYR A CA 1
ATOM 593 C C . TYR A 1 80 ? 2.189 -2.809 4.680 1.00 98.88 80 TYR A C 1
ATOM 595 O O . TYR A 1 80 ? 3.331 -2.518 5.038 1.00 98.88 80 TYR A O 1
ATOM 603 N N . ALA A 1 81 ? 1.096 -2.315 5.248 1.00 98.75 81 ALA A N 1
ATOM 604 C CA . ALA A 1 81 ? 1.099 -1.557 6.482 1.00 98.75 81 ALA A CA 1
ATOM 605 C C . ALA A 1 81 ? -0.142 -1.916 7.303 1.00 98.75 81 ALA A C 1
ATOM 607 O O . ALA A 1 81 ? -1.167 -2.316 6.753 1.00 98.75 81 ALA A O 1
ATOM 608 N N . ASN A 1 82 ? -0.053 -1.749 8.617 1.00 98.75 82 ASN A N 1
ATOM 609 C CA . ASN A 1 82 ? -1.203 -1.792 9.514 1.00 98.75 82 ASN A CA 1
ATOM 610 C C . ASN A 1 82 ? -1.167 -0.598 10.470 1.00 98.75 82 ASN A C 1
ATOM 612 O O . ASN A 1 82 ? -0.104 -0.025 10.719 1.00 98.75 82 ASN A O 1
ATOM 616 N N . ILE A 1 83 ? -2.339 -0.230 10.987 1.00 98.81 83 ILE A N 1
ATOM 617 C CA . ILE A 1 83 ? -2.505 0.862 11.945 1.00 98.81 83 ILE A CA 1
ATOM 618 C C . ILE A 1 83 ? -3.243 0.327 13.167 1.00 98.81 83 ILE A C 1
ATOM 620 O O . ILE A 1 83 ? -4.379 -0.139 13.071 1.00 98.81 83 ILE A O 1
ATOM 624 N N . ASN A 1 84 ? -2.620 0.455 14.334 1.00 98.75 84 ASN A N 1
ATOM 625 C CA . ASN A 1 84 ? -3.273 0.253 15.614 1.00 98.75 84 ASN A CA 1
ATOM 626 C C . ASN A 1 84 ? -4.083 1.508 15.972 1.00 98.75 84 ASN A C 1
ATOM 628 O O . ASN A 1 84 ? -3.548 2.514 16.445 1.00 98.75 84 ASN A O 1
ATOM 632 N N . LEU A 1 85 ? -5.398 1.443 15.752 1.00 98.44 85 LEU A N 1
ATOM 633 C CA . LEU A 1 85 ? -6.304 2.570 15.991 1.00 98.44 85 LEU A CA 1
ATOM 634 C C . LEU A 1 85 ? -6.354 2.989 17.465 1.00 98.44 85 LEU A C 1
ATOM 636 O O . LEU A 1 85 ? -6.523 4.173 17.745 1.00 98.44 85 LEU A O 1
ATOM 640 N N . ALA A 1 86 ? -6.220 2.056 18.412 1.00 98.31 86 ALA A N 1
ATOM 641 C CA . ALA A 1 86 ? -6.209 2.387 19.837 1.00 98.31 86 ALA A CA 1
ATOM 642 C C . ALA A 1 86 ? -4.942 3.175 20.205 1.00 98.31 86 ALA A C 1
ATOM 644 O O . ALA A 1 86 ? -5.036 4.235 20.825 1.00 98.31 86 ALA A O 1
ATOM 645 N N . GLN A 1 87 ? -3.777 2.719 19.730 1.00 98.19 87 GLN A N 1
ATOM 646 C CA . GLN A 1 87 ? -2.510 3.423 19.934 1.00 98.19 87 GLN A CA 1
ATOM 647 C C . GLN A 1 87 ? -2.522 4.809 19.280 1.00 98.19 87 GLN A C 1
ATOM 649 O O . GLN A 1 87 ? -2.044 5.774 19.874 1.00 98.19 87 GLN A O 1
ATOM 654 N N . LEU A 1 88 ? -3.108 4.941 18.084 1.00 98.12 88 LEU A N 1
ATOM 655 C CA . LEU A 1 88 ? -3.206 6.230 17.397 1.00 98.12 88 LEU A CA 1
ATOM 656 C C . LEU A 1 88 ? -4.053 7.234 18.191 1.00 98.12 88 LEU A C 1
ATOM 658 O O . LEU A 1 88 ? -3.638 8.378 18.376 1.00 98.12 88 LEU A O 1
ATOM 662 N N . GLN A 1 89 ? -5.202 6.801 18.716 1.00 97.88 89 GLN A N 1
ATOM 663 C CA . GLN A 1 89 ? -6.047 7.633 19.581 1.00 97.88 89 GLN A CA 1
ATOM 664 C C . GLN A 1 89 ? -5.287 8.076 20.839 1.00 97.88 89 GLN A C 1
ATOM 666 O O . GLN A 1 89 ? -5.313 9.257 21.198 1.00 97.88 89 GLN A O 1
ATOM 671 N N . GLU A 1 90 ? -4.551 7.162 21.478 1.00 96.25 90 GLU A N 1
ATOM 672 C CA . GLU A 1 90 ? -3.731 7.461 22.657 1.00 96.25 90 GLU A CA 1
ATOM 673 C C . GLU A 1 90 ? -2.593 8.446 22.336 1.00 96.25 90 GLU A C 1
ATOM 675 O O . GLU A 1 90 ? -2.316 9.372 23.109 1.00 96.25 90 GLU A O 1
ATOM 680 N N . ASN A 1 91 ? -1.927 8.274 21.193 1.00 95.44 91 ASN A N 1
ATOM 681 C CA . ASN A 1 91 ? -0.845 9.143 20.733 1.00 95.44 91 ASN A CA 1
ATOM 682 C C . ASN A 1 91 ? -1.340 10.563 20.444 1.00 95.44 91 ASN A C 1
ATOM 684 O O . ASN A 1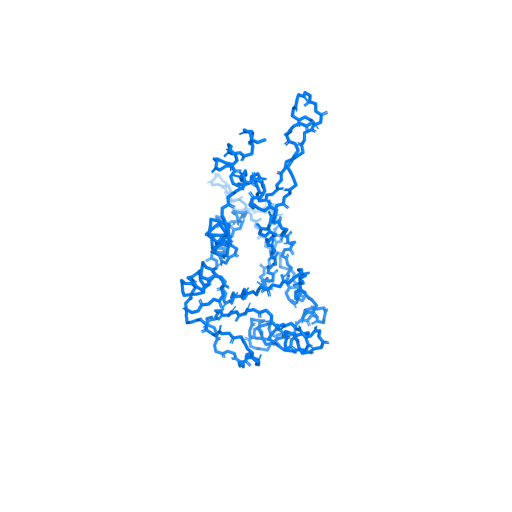 91 ? -0.635 11.519 20.754 1.00 95.44 91 ASN A O 1
ATOM 688 N N . LEU A 1 92 ? -2.570 10.711 19.951 1.00 95.12 92 LEU A N 1
ATOM 689 C CA . LEU A 1 92 ? -3.205 12.003 19.667 1.00 95.12 92 LEU A CA 1
ATOM 690 C C . LEU A 1 92 ? -3.905 12.633 20.885 1.00 95.12 92 LEU A C 1
ATOM 692 O O . LEU A 1 92 ? -4.631 13.619 20.749 1.00 95.12 92 LEU A O 1
ATOM 696 N N . GLY A 1 93 ? -3.681 12.083 22.083 1.00 94.12 93 GLY A N 1
ATOM 697 C CA . GLY A 1 93 ? -4.200 12.633 23.334 1.00 94.12 93 GLY A CA 1
ATOM 698 C C . GLY A 1 93 ? -5.658 12.278 23.630 1.00 94.12 93 GLY A C 1
ATOM 699 O O . GLY A 1 93 ? -6.328 13.057 24.303 1.00 94.12 93 GLY A O 1
ATOM 700 N N . GLY A 1 94 ? -6.136 11.122 23.162 1.00 94.62 94 GLY A N 1
ATOM 701 C CA . GLY A 1 94 ? -7.521 10.672 23.333 1.00 94.62 94 GLY A CA 1
ATOM 702 C C . GLY A 1 94 ? -8.441 11.121 22.198 1.00 94.62 94 GLY A C 1
ATOM 703 O O . GLY A 1 94 ? -9.603 11.433 22.448 1.00 94.62 94 GLY A O 1
ATOM 704 N N . ALA A 1 95 ? -7.911 11.200 20.973 1.00 96.56 95 ALA A N 1
ATOM 705 C CA . ALA A 1 95 ? -8.707 11.474 19.778 1.00 96.56 95 ALA A CA 1
ATOM 706 C C . ALA A 1 95 ? -9.799 10.410 19.585 1.00 96.56 95 ALA A C 1
ATOM 708 O O . ALA A 1 95 ? -9.679 9.292 20.086 1.00 96.56 95 ALA A O 1
ATOM 709 N N . SER A 1 96 ? -10.856 10.754 18.852 1.00 98.06 96 SER A N 1
ATOM 710 C CA . SER A 1 96 ? -11.934 9.809 18.569 1.00 98.06 96 SER A CA 1
ATOM 711 C C . SER A 1 96 ? -11.512 8.760 17.534 1.00 98.06 96 SER A C 1
ATOM 713 O O . SER A 1 96 ? -10.539 8.936 16.788 1.00 98.06 96 SER A O 1
ATOM 715 N N . ARG A 1 97 ? -12.268 7.661 17.450 1.00 98.19 97 ARG A N 1
ATOM 716 C CA . ARG A 1 97 ? -12.040 6.626 16.435 1.00 98.19 97 ARG A CA 1
ATOM 717 C C . ARG A 1 97 ? -12.184 7.191 15.023 1.00 98.19 97 ARG A C 1
ATOM 719 O O . ARG A 1 97 ? -11.395 6.839 14.155 1.00 98.19 97 ARG A O 1
ATOM 726 N N . GLU A 1 98 ? -13.137 8.088 14.807 1.00 98.25 98 GLU A N 1
ATOM 727 C CA . GLU A 1 98 ? -13.397 8.732 13.517 1.00 98.25 98 GLU A CA 1
ATOM 728 C C . GLU A 1 98 ? -12.179 9.545 13.059 1.00 98.25 98 GLU A C 1
ATOM 730 O O . GLU A 1 98 ? -11.772 9.452 11.905 1.00 98.25 98 GLU A O 1
ATOM 735 N N . GLN A 1 99 ? -11.527 10.269 13.976 1.00 97.69 99 GLN A N 1
ATOM 736 C CA . GLN A 1 99 ? -10.285 10.989 13.670 1.00 97.69 99 GLN A CA 1
ATOM 737 C C . GLN A 1 99 ? -9.143 10.028 13.305 1.00 97.69 99 GLN A C 1
ATOM 739 O O . GLN A 1 99 ? -8.374 10.299 12.383 1.00 97.69 99 GLN A O 1
ATOM 744 N N . ALA A 1 100 ? -9.036 8.890 13.997 1.00 98.19 100 ALA A N 1
ATOM 745 C CA . ALA A 1 100 ? -8.048 7.864 13.671 1.00 98.19 100 ALA A CA 1
ATOM 746 C C . ALA A 1 100 ? -8.319 7.205 12.303 1.00 98.19 100 ALA A C 1
ATOM 748 O O . ALA A 1 100 ? -7.377 6.962 11.549 1.00 98.19 100 ALA A O 1
ATOM 749 N N . LEU A 1 101 ? -9.588 6.957 11.962 1.00 98.56 101 LEU A N 1
ATOM 750 C CA . LEU A 1 101 ? -10.002 6.422 10.660 1.00 98.56 101 LEU A CA 1
ATOM 751 C C . LEU A 1 101 ? -9.773 7.423 9.520 1.00 98.56 101 LEU A C 1
ATOM 753 O O . LEU A 1 101 ? -9.385 7.012 8.426 1.00 98.56 101 LEU A O 1
ATOM 757 N N . GLU A 1 102 ? -9.935 8.724 9.765 1.00 98.44 102 GLU A N 1
ATOM 758 C CA . GLU A 1 102 ? -9.590 9.759 8.781 1.00 98.44 102 GLU A CA 1
ATOM 759 C C . GLU A 1 102 ? -8.090 9.733 8.459 1.00 98.44 102 GLU A C 1
ATOM 761 O O . GLU A 1 102 ? -7.692 9.666 7.294 1.00 98.44 102 GLU A O 1
ATOM 766 N N . ILE A 1 103 ? -7.238 9.669 9.487 1.00 98.44 103 ILE A N 1
ATOM 767 C CA . ILE A 1 103 ? -5.786 9.535 9.299 1.00 98.44 103 ILE A CA 1
ATOM 768 C C . ILE A 1 103 ? -5.453 8.228 8.566 1.00 98.44 103 ILE A C 1
ATOM 770 O O . ILE A 1 103 ? -4.658 8.240 7.624 1.00 98.44 103 ILE A O 1
ATOM 774 N N . ALA A 1 104 ? -6.084 7.111 8.942 1.00 98.62 104 ALA A N 1
ATOM 775 C CA . ALA A 1 104 ? -5.895 5.830 8.264 1.00 98.62 104 ALA A CA 1
ATOM 776 C C . ALA A 1 104 ? -6.272 5.905 6.776 1.00 98.62 104 ALA A C 1
ATOM 778 O O . ALA A 1 104 ? -5.566 5.363 5.928 1.00 98.62 104 ALA A O 1
ATOM 779 N N . THR A 1 105 ? -7.329 6.642 6.443 1.00 98.50 105 THR A N 1
ATOM 780 C CA . THR A 1 105 ? -7.769 6.869 5.062 1.00 98.50 105 THR A CA 1
ATOM 781 C C . THR A 1 105 ? -6.712 7.617 4.243 1.00 98.50 105 THR A C 1
ATOM 783 O O . THR A 1 105 ? -6.460 7.270 3.085 1.00 98.50 105 THR A O 1
ATOM 786 N N . HIS A 1 106 ? -6.042 8.609 4.835 1.00 98.69 106 HIS A N 1
ATOM 787 C CA . HIS A 1 106 ? -4.911 9.280 4.188 1.00 98.69 106 HIS A CA 1
ATOM 788 C C . HIS A 1 106 ? -3.712 8.346 4.001 1.00 98.69 106 HIS A C 1
ATOM 790 O O . HIS A 1 106 ? -3.083 8.380 2.944 1.00 98.69 106 HIS A O 1
ATOM 796 N N . VAL A 1 107 ? -3.422 7.474 4.973 1.00 98.75 107 VAL A N 1
ATOM 797 C CA . VAL A 1 107 ? -2.369 6.454 4.833 1.00 98.75 107 VAL A CA 1
ATOM 798 C C . VAL A 1 107 ? -2.682 5.489 3.690 1.00 98.75 107 VAL A C 1
ATOM 800 O O . VAL A 1 107 ? -1.793 5.214 2.890 1.00 98.75 107 VAL A O 1
ATOM 803 N N . VAL A 1 108 ? -3.931 5.031 3.555 1.00 98.75 108 VAL A N 1
ATOM 804 C CA . VAL A 1 108 ? -4.361 4.177 2.431 1.00 98.75 108 VAL A CA 1
ATOM 805 C C . VAL A 1 108 ? -4.100 4.865 1.093 1.00 98.75 108 VAL A C 1
ATOM 807 O O . VAL A 1 108 ? -3.537 4.247 0.192 1.00 98.75 108 VAL A O 1
ATOM 810 N N . HIS A 1 109 ? -4.457 6.148 0.971 1.00 98.81 109 HIS A N 1
ATOM 811 C CA . HIS A 1 109 ? -4.183 6.917 -0.241 1.00 98.81 109 HIS A CA 1
ATOM 812 C C . HIS A 1 109 ? -2.681 6.977 -0.535 1.00 98.81 109 HIS A C 1
ATOM 814 O O . HIS A 1 109 ? -2.260 6.558 -1.608 1.00 98.81 109 HIS A O 1
ATOM 820 N N . MET A 1 110 ? -1.876 7.426 0.435 1.00 98.75 110 MET A N 1
ATOM 821 C CA . MET A 1 110 ? -0.430 7.578 0.259 1.00 98.75 110 MET A CA 1
ATOM 822 C C . MET A 1 110 ? 0.255 6.249 -0.069 1.00 98.75 110 MET A C 1
ATOM 824 O O . MET A 1 110 ? 1.104 6.197 -0.950 1.00 98.75 110 MET A O 1
ATOM 828 N N . LEU A 1 111 ? -0.126 5.149 0.585 1.00 98.62 111 LEU A N 1
ATOM 829 C CA . LEU A 1 111 ? 0.483 3.843 0.330 1.00 98.62 111 LEU A CA 1
ATOM 830 C C . LEU A 1 111 ? 0.200 3.335 -1.096 1.00 98.62 111 LEU A C 1
ATOM 832 O O . LEU A 1 111 ? 1.031 2.615 -1.660 1.00 98.62 111 LEU A O 1
ATOM 836 N N . ALA A 1 112 ? -0.939 3.738 -1.670 1.00 98.69 112 ALA A N 1
ATOM 837 C CA . ALA A 1 112 ? -1.377 3.386 -3.017 1.00 98.69 112 ALA A CA 1
ATOM 838 C C . ALA A 1 112 ? -0.831 4.308 -4.124 1.00 98.69 112 ALA A C 1
ATOM 840 O O . ALA A 1 112 ? -0.771 3.882 -5.278 1.00 98.69 112 ALA A O 1
ATOM 841 N N . THR A 1 113 ? -0.458 5.554 -3.810 1.00 98.69 113 THR A N 1
ATOM 842 C CA . THR A 1 113 ? -0.088 6.563 -4.824 1.00 98.69 113 THR A CA 1
ATOM 843 C C . THR A 1 113 ? 1.338 7.088 -4.705 1.00 98.69 113 THR A C 1
ATOM 845 O O . THR A 1 113 ? 1.949 7.401 -5.725 1.00 98.69 113 THR A O 1
ATOM 848 N N . GLU A 1 114 ? 1.896 7.176 -3.498 1.00 98.56 114 GLU A N 1
ATOM 849 C CA . GLU A 1 114 ? 3.228 7.740 -3.295 1.00 98.56 114 GLU A CA 1
ATOM 850 C C . GLU A 1 114 ? 4.315 6.748 -3.722 1.00 98.56 114 GLU A C 1
ATOM 852 O O . GLU A 1 114 ? 4.285 5.550 -3.408 1.00 98.56 114 GLU A O 1
ATOM 857 N N . VAL A 1 115 ? 5.316 7.257 -4.436 1.00 98.25 115 VAL A N 1
ATOM 858 C CA . VAL A 1 115 ? 6.464 6.488 -4.928 1.00 98.25 115 VAL A CA 1
ATOM 859 C C . VAL A 1 115 ? 7.749 7.187 -4.479 1.00 98.25 115 VAL A C 1
ATOM 861 O O . VAL A 1 115 ? 7.851 8.407 -4.624 1.00 98.25 115 VAL A O 1
ATOM 864 N N . PRO A 1 116 ? 8.753 6.458 -3.949 1.00 98.19 116 PRO A N 1
ATOM 865 C CA . PRO A 1 116 ? 10.035 7.055 -3.587 1.00 98.19 116 PRO A CA 1
ATOM 866 C C . PRO A 1 116 ? 10.653 7.869 -4.735 1.00 98.19 116 PRO A C 1
ATOM 868 O O . PRO A 1 116 ? 10.729 7.412 -5.871 1.00 98.19 116 PRO A O 1
ATOM 871 N N . GLY A 1 117 ? 11.155 9.070 -4.434 1.00 97.50 117 GLY A N 1
ATOM 872 C CA . GLY A 1 117 ? 11.707 9.991 -5.440 1.00 97.50 117 GLY A CA 1
ATOM 873 C C . GLY A 1 117 ? 13.079 9.605 -6.012 1.00 97.50 117 GLY A C 1
ATOM 874 O O . GLY A 1 117 ? 13.621 10.327 -6.853 1.00 97.50 117 GLY A O 1
ATOM 875 N N . ALA A 1 118 ? 13.669 8.499 -5.553 1.00 97.12 118 ALA A N 1
ATOM 876 C CA . ALA A 1 118 ? 14.991 8.053 -5.979 1.00 97.12 118 ALA A CA 1
ATOM 877 C C . ALA A 1 118 ? 14.999 7.748 -7.483 1.00 97.12 118 ALA A C 1
ATOM 879 O O . ALA A 1 118 ? 14.160 7.003 -7.970 1.00 97.12 118 ALA A O 1
ATOM 880 N N . LYS A 1 119 ? 15.947 8.340 -8.226 1.00 97.62 119 LYS A N 1
ATOM 881 C CA . LYS A 1 119 ? 16.154 8.120 -9.675 1.00 97.62 119 LYS A CA 1
ATOM 882 C C . LYS A 1 119 ? 14.945 8.408 -10.588 1.00 97.62 119 LYS A C 1
ATOM 884 O O . LYS A 1 119 ? 15.059 8.278 -11.804 1.00 97.62 119 LYS A O 1
ATOM 889 N N . GLN A 1 120 ? 13.848 8.955 -10.066 1.00 97.75 120 GLN A N 1
ATOM 890 C CA . GLN A 1 120 ? 12.652 9.281 -10.852 1.00 97.75 120 GLN A CA 1
ATOM 891 C C . GLN A 1 120 ? 12.899 10.312 -11.960 1.00 97.75 120 GLN A C 1
ATOM 893 O O . GLN A 1 120 ? 12.209 10.305 -12.971 1.00 97.75 120 GLN A O 1
ATOM 898 N N . ARG A 1 121 ? 13.906 11.183 -11.817 1.00 97.75 121 ARG A N 1
ATOM 899 C CA . ARG A 1 121 ? 14.272 12.149 -12.869 1.00 97.75 121 ARG A CA 1
ATOM 900 C C . ARG A 1 121 ? 14.873 11.498 -14.113 1.00 97.75 121 ARG A C 1
ATOM 902 O O . ARG A 1 121 ? 14.830 12.116 -15.168 1.00 97.75 121 ARG A O 1
ATOM 909 N N . THR A 1 122 ? 15.428 10.295 -13.981 1.00 96.69 122 THR A N 1
ATOM 910 C CA . THR A 1 122 ? 16.090 9.576 -15.076 1.00 96.69 122 THR A CA 1
ATOM 911 C C . THR A 1 122 ? 15.366 8.285 -15.473 1.00 96.69 122 THR A C 1
ATOM 913 O O . THR A 1 122 ? 15.564 7.843 -16.594 1.00 96.69 122 THR A O 1
ATOM 916 N N . TYR A 1 123 ? 14.512 7.710 -14.609 1.00 97.62 123 TYR A N 1
ATOM 917 C CA . TYR A 1 123 ? 13.740 6.480 -14.894 1.00 97.62 123 TYR A CA 1
ATOM 918 C C . TYR A 1 123 ? 12.210 6.656 -14.876 1.00 97.62 123 TYR A C 1
ATOM 920 O O . TYR A 1 123 ? 11.504 5.828 -15.438 1.00 97.62 123 TYR A O 1
ATOM 928 N N . ALA A 1 124 ? 11.687 7.723 -14.260 1.00 97.81 124 ALA A N 1
ATOM 929 C CA . ALA A 1 124 ? 10.277 8.135 -14.316 1.00 97.81 124 ALA A CA 1
ATOM 930 C C . ALA A 1 124 ? 9.211 7.045 -14.037 1.00 97.81 124 ALA A C 1
ATOM 932 O O . ALA A 1 124 ? 8.158 7.029 -14.676 1.00 97.81 124 ALA A O 1
ATOM 933 N N . ALA A 1 125 ? 9.425 6.177 -13.043 1.00 97.88 125 ALA A N 1
ATOM 934 C CA . ALA A 1 125 ? 8.462 5.145 -12.641 1.00 97.88 125 ALA A CA 1
ATOM 935 C C . ALA A 1 125 ? 7.328 5.716 -11.756 1.00 97.88 125 ALA A C 1
ATOM 937 O O . ALA A 1 125 ? 7.235 5.418 -10.565 1.00 97.88 125 ALA A O 1
ATOM 938 N N . PHE A 1 126 ? 6.520 6.639 -12.286 1.00 98.00 126 PHE A N 1
ATOM 939 C CA . PHE A 1 126 ? 5.392 7.258 -11.570 1.00 98.00 126 PHE A CA 1
ATOM 940 C C . PHE A 1 126 ? 4.119 6.420 -11.731 1.00 98.00 126 PHE A C 1
ATOM 942 O O . PHE A 1 126 ? 3.186 6.807 -12.434 1.00 98.00 126 PHE A O 1
ATOM 949 N N . ASN A 1 127 ? 4.108 5.237 -11.121 1.00 98.19 127 ASN A N 1
ATOM 950 C CA . ASN A 1 127 ? 3.035 4.263 -11.294 1.00 98.19 127 ASN A CA 1
ATOM 951 C C . ASN A 1 127 ? 2.063 4.280 -10.099 1.00 98.19 127 ASN A C 1
ATOM 953 O O . ASN A 1 127 ? 2.523 4.202 -8.958 1.00 98.19 127 ASN A O 1
ATOM 957 N N . PRO A 1 128 ? 0.738 4.360 -10.329 1.00 98.00 128 PRO A N 1
ATOM 958 C CA . PRO A 1 128 ? -0.250 4.111 -9.283 1.00 98.00 128 PRO A CA 1
ATOM 959 C C . PRO A 1 128 ? -0.349 2.609 -8.970 1.00 98.00 128 PRO A C 1
ATOM 961 O O . PRO A 1 128 ? 0.052 1.776 -9.781 1.00 98.00 128 PRO A O 1
ATOM 964 N N . ALA A 1 129 ? -0.909 2.255 -7.812 1.00 98.44 129 ALA A N 1
ATOM 965 C CA . ALA A 1 129 ? -1.212 0.863 -7.488 1.00 98.44 129 ALA A CA 1
ATOM 966 C C . ALA A 1 129 ? -2.399 0.321 -8.305 1.00 98.44 129 ALA A C 1
ATOM 968 O O . ALA A 1 129 ? -3.458 0.947 -8.368 1.00 98.44 129 ALA A O 1
ATOM 969 N N . ASP A 1 130 ? -2.245 -0.887 -8.849 1.00 98.44 130 ASP A N 1
ATOM 970 C CA . ASP A 1 130 ? -3.305 -1.596 -9.575 1.00 98.44 130 ASP A CA 1
ATOM 971 C C . ASP A 1 130 ? -4.348 -2.258 -8.664 1.00 98.44 130 ASP A C 1
ATOM 973 O O . ASP A 1 130 ? -5.458 -2.536 -9.110 1.00 98.44 130 ASP A O 1
ATOM 977 N N . MET A 1 131 ? -4.015 -2.516 -7.396 1.00 98.25 131 MET A N 1
ATOM 978 C CA . MET A 1 131 ? -4.929 -3.091 -6.407 1.00 98.25 131 MET A CA 1
ATOM 979 C C . MET A 1 131 ? -4.632 -2.545 -5.010 1.00 98.25 131 MET A C 1
ATOM 981 O O . MET A 1 131 ? -3.475 -2.446 -4.598 1.00 98.25 131 MET A O 1
ATOM 985 N N . VAL A 1 132 ? -5.690 -2.248 -4.257 1.00 98.62 132 VAL A N 1
ATOM 986 C CA . VAL A 1 132 ? -5.632 -1.855 -2.847 1.00 98.62 132 VAL A CA 1
ATOM 987 C C . VAL A 1 132 ? -6.686 -2.644 -2.082 1.00 98.62 132 VAL A C 1
ATOM 989 O O . VAL A 1 132 ? -7.868 -2.580 -2.409 1.00 98.62 132 VAL A O 1
ATOM 992 N N . MET A 1 133 ? -6.273 -3.366 -1.044 1.00 98.06 133 MET A N 1
ATOM 993 C CA . MET A 1 133 ? -7.187 -4.039 -0.123 1.00 98.06 133 MET A CA 1
ATOM 994 C C . MET A 1 133 ? -7.013 -3.473 1.281 1.00 98.06 133 MET A C 1
ATOM 996 O O . MET A 1 133 ? -5.887 -3.274 1.739 1.00 98.06 133 MET A O 1
ATOM 1000 N N . VAL A 1 134 ? -8.132 -3.238 1.961 1.00 98.50 134 VAL A N 1
ATOM 1001 C CA . VAL A 1 134 ? -8.165 -2.874 3.377 1.00 98.50 134 VAL A CA 1
ATOM 1002 C C . VAL A 1 134 ? -9.022 -3.890 4.113 1.00 98.50 134 VAL A C 1
ATOM 1004 O O . VAL A 1 134 ? -10.129 -4.208 3.681 1.00 98.50 134 VAL A O 1
ATOM 1007 N N . ASN A 1 135 ? -8.523 -4.386 5.241 1.00 97.50 135 ASN A N 1
ATOM 1008 C CA . ASN A 1 135 ? -9.273 -5.262 6.124 1.00 97.50 135 ASN A CA 1
ATOM 1009 C C . ASN A 1 135 ? -9.125 -4.818 7.581 1.00 97.50 135 ASN A C 1
ATOM 1011 O O . ASN A 1 135 ? -8.034 -4.478 8.042 1.00 97.50 135 ASN A O 1
ATOM 1015 N N . PHE A 1 136 ? -10.229 -4.854 8.314 1.00 97.81 136 PHE A N 1
ATOM 1016 C CA . PHE A 1 136 ? -10.235 -4.708 9.762 1.00 97.81 136 PHE A CA 1
ATOM 1017 C C . PHE A 1 136 ? -9.944 -6.064 10.410 1.00 97.81 136 PHE A C 1
ATOM 1019 O O . PHE A 1 136 ? -10.342 -7.109 9.897 1.00 97.81 136 PHE A O 1
ATOM 1026 N N . SER A 1 137 ? -9.212 -6.059 11.522 1.00 96.69 137 SER A N 1
ATOM 1027 C CA . SER A 1 137 ? -8.831 -7.277 12.237 1.00 96.69 137 SER A CA 1
ATOM 1028 C C . SER A 1 137 ? -8.460 -6.965 13.684 1.00 96.69 137 SER A C 1
ATOM 1030 O O . SER A 1 137 ? -7.959 -5.877 13.970 1.00 96.69 137 SER A O 1
ATOM 1032 N N . ASP A 1 138 ? -8.641 -7.944 14.569 1.00 97.19 138 ASP A N 1
ATOM 1033 C CA . ASP A 1 138 ? -8.149 -7.902 15.951 1.00 97.19 138 ASP A CA 1
ATOM 1034 C C . ASP A 1 138 ? -6.640 -8.185 16.035 1.00 97.19 138 ASP A C 1
ATOM 1036 O O . ASP A 1 138 ? -5.960 -7.743 16.961 1.00 97.19 138 ASP A O 1
ATOM 1040 N N . MET A 1 139 ? -6.100 -8.908 15.047 1.00 96.69 139 MET A N 1
ATOM 1041 C CA . MET A 1 139 ? -4.678 -9.226 14.926 1.00 96.69 139 MET A CA 1
ATOM 1042 C C . MET A 1 139 ? -4.150 -8.784 13.552 1.00 96.69 139 MET A C 1
ATOM 1044 O O . MET A 1 139 ? -4.717 -9.182 12.529 1.00 96.69 139 MET A O 1
ATOM 1048 N N . PRO A 1 140 ? -3.062 -7.995 13.478 1.00 97.38 140 PRO A N 1
ATOM 1049 C CA . PRO A 1 140 ? -2.475 -7.613 12.200 1.00 97.38 140 PRO A CA 1
ATOM 1050 C C . PRO A 1 140 ? -1.818 -8.827 11.530 1.00 97.38 140 PRO A C 1
ATOM 1052 O O . PRO A 1 140 ? -1.010 -9.526 12.142 1.00 97.38 140 PRO A O 1
ATOM 1055 N N . LEU A 1 141 ? -2.143 -9.060 10.259 1.00 97.12 141 LEU A N 1
ATOM 1056 C CA . LEU A 1 141 ? -1.622 -10.172 9.466 1.00 97.12 141 LEU A CA 1
ATOM 1057 C C . LEU A 1 141 ? -1.158 -9.662 8.102 1.00 97.12 141 LEU A C 1
ATOM 1059 O O . LEU A 1 141 ? -1.927 -9.057 7.359 1.00 97.12 141 LEU A O 1
ATOM 1063 N N . SER A 1 142 ? 0.100 -9.942 7.764 1.00 98.31 142 SER A N 1
ATOM 1064 C CA . SER A 1 142 ? 0.629 -9.696 6.422 1.00 98.31 142 SER A CA 1
ATOM 1065 C C . SER A 1 142 ? 0.237 -10.826 5.475 1.00 98.31 142 SER A C 1
ATOM 1067 O O . SER A 1 142 ? 0.250 -11.999 5.851 1.00 98.31 142 SER A O 1
ATOM 1069 N N . MET A 1 143 ? -0.051 -10.475 4.223 1.00 98.50 143 MET A N 1
ATOM 1070 C CA . MET A 1 143 ? -0.344 -11.428 3.150 1.00 98.50 143 MET A CA 1
ATOM 1071 C C . MET A 1 143 ? 0.896 -11.760 2.309 1.00 98.50 143 MET A C 1
ATOM 1073 O O . MET A 1 143 ? 0.769 -12.381 1.260 1.00 98.50 143 MET A O 1
ATOM 1077 N N . ALA A 1 144 ? 2.103 -11.396 2.763 1.00 98.75 144 ALA A N 1
ATOM 1078 C CA . ALA A 1 144 ? 3.355 -11.656 2.040 1.00 98.75 144 ALA A CA 1
ATOM 1079 C C . ALA A 1 144 ? 3.555 -13.139 1.667 1.00 98.75 144 ALA A C 1
ATOM 1081 O O . ALA A 1 144 ? 4.118 -13.439 0.619 1.00 98.75 144 ALA A O 1
ATOM 1082 N N . ASN A 1 145 ? 3.036 -14.067 2.477 1.00 98.69 145 ASN A N 1
ATOM 1083 C CA . ASN A 1 145 ? 3.097 -15.507 2.207 1.00 98.69 145 ASN A CA 1
ATOM 1084 C C . ASN A 1 145 ? 2.301 -15.945 0.964 1.00 98.69 145 ASN A C 1
ATOM 1086 O O . ASN A 1 145 ? 2.533 -17.045 0.465 1.00 98.69 145 ASN A O 1
ATOM 1090 N N . ALA A 1 146 ? 1.427 -15.093 0.414 1.00 98.56 146 ALA A N 1
ATOM 1091 C CA . ALA A 1 146 ? 0.856 -15.296 -0.918 1.00 98.56 146 ALA A CA 1
ATOM 1092 C C . ALA A 1 146 ? 1.942 -15.413 -2.002 1.00 98.56 146 ALA A C 1
ATOM 1094 O O . ALA A 1 146 ? 1.718 -16.040 -3.036 1.00 98.56 146 ALA A O 1
ATOM 1095 N N .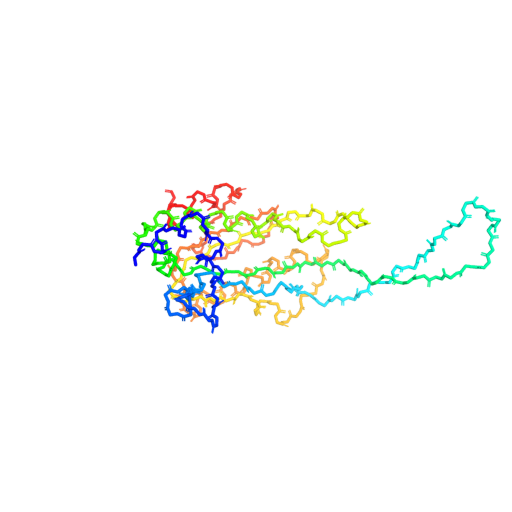 PHE A 1 147 ? 3.118 -14.837 -1.737 1.00 98.75 147 PHE A N 1
ATOM 1096 C CA . PHE A 1 147 ? 4.247 -14.729 -2.654 1.00 98.75 147 PHE A CA 1
ATOM 1097 C C . PHE A 1 147 ? 5.497 -15.467 -2.159 1.00 98.75 147 PHE A C 1
ATOM 1099 O O . PHE A 1 147 ? 6.564 -15.301 -2.742 1.00 98.75 147 PHE A O 1
ATOM 1106 N N . GLU A 1 148 ? 5.385 -16.285 -1.102 1.00 98.62 148 GLU A N 1
ATOM 1107 C CA . GLU A 1 148 ? 6.497 -17.125 -0.623 1.00 98.62 148 GLU A CA 1
ATOM 1108 C C . GLU A 1 148 ? 6.985 -18.044 -1.749 1.00 98.62 148 GLU A C 1
ATOM 1110 O O . GLU A 1 148 ? 8.159 -18.031 -2.123 1.00 98.62 148 GLU A O 1
ATOM 1115 N N . LYS A 1 149 ? 6.044 -18.736 -2.398 1.00 98.56 149 LYS A N 1
ATOM 1116 C CA . LYS A 1 149 ? 6.275 -19.330 -3.708 1.00 98.56 149 LYS A CA 1
ATOM 1117 C C . LYS A 1 149 ? 6.242 -18.217 -4.752 1.00 98.56 149 LYS A C 1
ATOM 1119 O O . LYS A 1 149 ? 5.163 -17.834 -5.204 1.00 98.56 149 LYS A O 1
ATOM 1124 N N . ALA A 1 150 ? 7.427 -17.751 -5.146 1.00 98.62 150 ALA A N 1
ATOM 1125 C CA . ALA A 1 150 ? 7.593 -16.671 -6.116 1.00 98.62 150 ALA A CA 1
ATOM 1126 C C . ALA A 1 150 ? 6.691 -16.852 -7.349 1.00 98.62 150 ALA A C 1
ATOM 1128 O O . ALA A 1 150 ? 6.716 -17.897 -8.020 1.00 98.62 150 ALA A O 1
ATOM 1129 N N . VAL A 1 151 ? 5.914 -15.811 -7.646 1.00 98.56 151 VAL A N 1
ATOM 1130 C CA . VAL A 1 151 ? 4.962 -15.782 -8.756 1.00 98.56 151 VAL A CA 1
ATOM 1131 C C . VAL A 1 151 ? 5.704 -15.979 -10.078 1.00 98.56 151 VAL A C 1
ATOM 1133 O O . VAL A 1 151 ? 6.786 -15.432 -10.303 1.00 98.56 151 VAL A O 1
ATOM 1136 N N . LYS A 1 152 ? 5.127 -16.793 -10.966 1.00 98.25 152 LYS A N 1
ATOM 1137 C CA . LYS A 1 152 ? 5.630 -16.998 -12.327 1.00 98.25 152 LYS A CA 1
ATOM 1138 C C . LYS A 1 152 ? 4.816 -16.156 -13.299 1.00 98.25 152 LYS A C 1
ATOM 1140 O O . LYS A 1 152 ? 3.601 -16.062 -13.153 1.00 98.25 152 LYS A O 1
ATOM 1145 N N . ALA A 1 153 ? 5.499 -15.551 -14.267 1.00 96.81 153 ALA A N 1
ATOM 1146 C CA . ALA A 1 153 ? 4.846 -14.739 -15.280 1.00 96.81 153 ALA A CA 1
ATOM 1147 C C . ALA A 1 153 ? 3.913 -15.592 -16.148 1.00 96.81 153 ALA A C 1
ATOM 1149 O O . ALA A 1 153 ? 4.272 -16.696 -16.562 1.00 96.81 153 ALA A O 1
ATOM 1150 N N . ASN A 1 154 ? 2.747 -15.035 -16.446 1.00 93.81 154 ASN A N 1
ATOM 1151 C CA . ASN A 1 154 ? 1.827 -15.497 -17.476 1.00 93.81 154 ASN A CA 1
ATOM 1152 C C . ASN A 1 154 ? 1.139 -14.242 -18.018 1.00 93.81 154 ASN A C 1
ATOM 1154 O O . ASN A 1 154 ? 0.367 -13.624 -17.290 1.00 93.81 154 ASN A O 1
ATOM 1158 N N . ASP A 1 155 ? 1.525 -13.808 -19.221 1.00 93.56 155 ASP A N 1
ATOM 1159 C CA . ASP A 1 155 ? 1.172 -12.492 -19.779 1.00 93.56 155 ASP A CA 1
ATOM 1160 C C . ASP A 1 155 ? 1.497 -11.317 -18.832 1.00 93.56 155 ASP A C 1
ATOM 1162 O O . ASP A 1 155 ? 0.753 -10.349 -18.679 1.00 93.56 155 ASP A O 1
ATOM 1166 N N . GLY A 1 156 ? 2.665 -11.415 -18.189 1.00 96.00 156 GLY A N 1
ATOM 1167 C CA . GLY A 1 156 ? 3.152 -10.476 -17.181 1.00 96.00 156 GLY A CA 1
ATOM 1168 C C . GLY A 1 156 ? 3.069 -11.030 -15.759 1.00 96.00 156 GLY A C 1
ATOM 1169 O O . GLY A 1 156 ? 2.686 -12.177 -15.525 1.00 96.00 156 GLY A O 1
ATOM 1170 N N . PHE A 1 157 ? 3.485 -10.216 -14.789 1.00 98.12 157 PHE A N 1
ATOM 1171 C CA . PHE A 1 157 ? 3.493 -10.600 -13.372 1.00 98.12 157 PHE A CA 1
ATOM 1172 C C . PHE A 1 157 ? 2.287 -10.079 -12.592 1.00 98.12 157 PHE A C 1
ATOM 1174 O O . PHE A 1 157 ? 1.971 -10.631 -11.540 1.00 98.12 157 PHE A O 1
ATOM 1181 N N . LEU A 1 158 ? 1.605 -9.039 -13.086 1.00 97.69 158 LEU A N 1
ATOM 1182 C CA . LEU A 1 158 ? 0.548 -8.363 -12.337 1.00 97.69 158 LEU A CA 1
ATOM 1183 C C . LEU A 1 158 ? -0.645 -9.289 -12.081 1.00 97.69 158 LEU A C 1
ATOM 1185 O O . LEU A 1 158 ? -0.930 -9.592 -10.927 1.00 97.69 158 LEU A O 1
ATOM 1189 N N . GLN A 1 159 ? -1.295 -9.797 -13.133 1.00 96.25 159 GLN A N 1
ATOM 1190 C CA . GLN A 1 159 ? -2.490 -10.635 -12.976 1.00 96.25 159 GLN A CA 1
ATOM 1191 C C . GLN A 1 159 ? -2.228 -11.895 -12.129 1.00 96.25 159 GLN A C 1
ATOM 1193 O O . GLN A 1 159 ? -2.983 -12.117 -11.179 1.00 96.25 159 GLN A O 1
ATOM 1198 N N . PRO A 1 160 ? -1.139 -12.670 -12.349 1.00 97.06 160 PRO A N 1
ATOM 1199 C CA . PRO A 1 160 ? -0.828 -13.806 -11.481 1.00 97.06 160 PRO A CA 1
ATOM 1200 C C . PRO A 1 160 ? -0.581 -13.410 -10.018 1.00 97.06 160 PRO A C 1
ATOM 1202 O O . PRO A 1 160 ? -0.909 -14.176 -9.115 1.00 97.06 160 PRO A O 1
ATOM 1205 N N . SER A 1 161 ? -0.041 -12.213 -9.760 1.00 98.31 161 SER A N 1
ATOM 1206 C CA . SER A 1 161 ? 0.163 -11.708 -8.395 1.00 98.31 161 SER A CA 1
ATOM 1207 C C . SER A 1 161 ? -1.155 -11.359 -7.708 1.00 98.31 161 SER A C 1
ATOM 1209 O O . SER A 1 161 ? -1.360 -11.736 -6.556 1.00 98.31 161 SER A O 1
ATOM 1211 N N . LEU A 1 162 ? -2.064 -10.682 -8.413 1.00 97.25 162 LEU A N 1
ATOM 1212 C CA . LEU A 1 162 ? -3.398 -10.365 -7.896 1.00 97.25 162 LEU A CA 1
ATOM 1213 C C . LEU A 1 162 ? -4.184 -11.649 -7.585 1.00 97.25 162 LEU A C 1
ATOM 1215 O O . LEU A 1 162 ? -4.772 -11.781 -6.512 1.00 97.25 162 LEU A O 1
ATOM 1219 N N . GLN A 1 163 ? -4.123 -12.638 -8.478 1.00 96.12 163 GLN A N 1
ATOM 1220 C CA . GLN A 1 163 ? -4.784 -13.925 -8.276 1.00 96.12 163 GLN A CA 1
ATOM 1221 C C . GLN A 1 163 ? -4.171 -14.709 -7.102 1.00 96.12 163 GLN A C 1
ATOM 1223 O O . GLN A 1 163 ? -4.906 -15.244 -6.271 1.00 96.12 163 GLN A O 1
ATOM 1228 N N . ALA A 1 164 ? -2.837 -14.745 -6.988 1.00 97.38 164 ALA A N 1
ATOM 1229 C CA . ALA A 1 164 ? -2.149 -15.390 -5.868 1.00 97.38 164 ALA A CA 1
ATOM 1230 C C . ALA A 1 164 ? -2.529 -14.755 -4.521 1.00 97.38 164 ALA A C 1
ATOM 1232 O O . ALA A 1 164 ? -2.755 -15.473 -3.542 1.00 97.38 164 ALA A O 1
ATOM 1233 N N . PHE A 1 165 ? -2.652 -13.425 -4.487 1.00 98.00 165 PHE A N 1
ATOM 1234 C CA . PHE A 1 165 ? -3.130 -12.688 -3.323 1.00 98.00 165 PHE A CA 1
ATOM 1235 C C . PHE A 1 165 ? -4.565 -13.089 -2.952 1.00 98.00 165 PHE A C 1
ATOM 1237 O O . PHE A 1 165 ? -4.790 -13.512 -1.817 1.00 98.00 165 PHE A O 1
ATOM 1244 N N . ASN A 1 166 ? -5.505 -13.044 -3.905 1.00 96.62 166 ASN A N 1
ATOM 1245 C CA . ASN A 1 166 ? -6.910 -13.410 -3.674 1.00 96.62 166 ASN A CA 1
ATOM 1246 C C . ASN A 1 166 ? -7.038 -14.856 -3.156 1.00 96.62 166 ASN A C 1
ATOM 1248 O O . ASN A 1 166 ? -7.658 -15.101 -2.124 1.00 96.62 166 ASN A O 1
ATOM 1252 N N . GLN A 1 167 ? -6.357 -15.811 -3.795 1.00 95.75 167 GLN A N 1
ATOM 1253 C CA . GLN A 1 167 ? -6.378 -17.222 -3.385 1.00 95.75 167 GLN A CA 1
ATOM 1254 C C . GLN A 1 167 ? -5.738 -17.466 -2.011 1.00 95.75 167 GLN A C 1
ATOM 1256 O O . GLN A 1 167 ? -6.086 -18.419 -1.305 1.00 95.75 167 GLN A O 1
ATOM 1261 N N . TYR A 1 168 ? -4.723 -16.685 -1.637 1.00 97.31 168 TYR A N 1
ATOM 1262 C CA . TYR A 1 168 ? -4.129 -16.786 -0.306 1.00 97.31 168 TYR A CA 1
ATOM 1263 C C . TYR A 1 168 ? -5.054 -16.193 0.755 1.00 97.31 168 TYR A C 1
ATOM 1265 O O . TYR A 1 168 ? -5.254 -16.836 1.787 1.00 97.31 168 TYR A O 1
ATOM 1273 N N . TRP A 1 169 ? -5.673 -15.042 0.473 1.00 96.62 169 TRP A N 1
ATOM 1274 C CA . TRP A 1 169 ? -6.704 -14.466 1.329 1.00 96.62 169 TRP A CA 1
ATOM 1275 C C . TRP A 1 169 ? -7.823 -15.471 1.597 1.00 96.62 169 TRP A C 1
ATOM 1277 O O . TRP A 1 169 ? -8.105 -15.746 2.758 1.00 96.62 169 TRP A O 1
ATOM 1287 N N . ASP A 1 170 ? -8.376 -16.104 0.561 1.00 94.56 170 ASP A N 1
ATOM 1288 C CA . ASP A 1 170 ? -9.446 -17.098 0.708 1.00 94.56 170 ASP A CA 1
ATOM 1289 C C . ASP A 1 170 ? -9.054 -18.238 1.660 1.00 94.56 170 ASP A C 1
ATOM 1291 O O . ASP A 1 170 ? -9.832 -18.659 2.519 1.00 94.56 170 ASP A O 1
ATOM 1295 N N . ARG A 1 171 ? -7.820 -18.741 1.543 1.00 95.06 171 ARG A N 1
ATOM 1296 C CA . ARG A 1 171 ? -7.310 -19.818 2.404 1.00 95.06 171 ARG A CA 1
ATOM 1297 C C . ARG A 1 171 ? -7.132 -19.363 3.849 1.00 95.06 171 ARG A C 1
ATOM 1299 O O . ARG A 1 171 ? -7.522 -20.090 4.761 1.00 95.06 171 ARG A O 1
ATOM 1306 N N . VAL A 1 172 ? -6.546 -18.186 4.064 1.00 95.69 172 VAL A N 1
ATOM 1307 C CA . VAL A 1 172 ? -6.271 -17.660 5.409 1.00 95.69 172 VAL A CA 1
ATOM 1308 C C . VAL A 1 172 ? -7.558 -17.220 6.094 1.00 95.69 172 VAL A C 1
ATOM 1310 O O . VAL A 1 172 ? -7.782 -17.596 7.241 1.00 95.69 172 VAL A O 1
ATOM 1313 N N . ALA A 1 173 ? -8.420 -16.483 5.395 1.00 94.38 173 ALA A N 1
ATOM 1314 C CA . ALA A 1 173 ? -9.682 -15.997 5.930 1.00 94.38 173 ALA A CA 1
ATOM 1315 C C . ALA A 1 173 ? -10.575 -17.154 6.387 1.00 94.38 173 ALA A C 1
ATOM 1317 O O . ALA A 1 173 ? -11.066 -17.133 7.514 1.00 94.38 173 ALA A O 1
ATOM 1318 N N . ASN A 1 174 ? -10.695 -18.208 5.574 1.00 93.62 174 ASN A N 1
ATOM 1319 C CA . ASN A 1 174 ? -11.449 -19.402 5.955 1.00 93.62 174 ASN A CA 1
ATOM 1320 C C . ASN A 1 174 ? -10.750 -20.218 7.053 1.00 93.62 174 ASN A C 1
ATOM 1322 O O . ASN A 1 174 ? -11.404 -20.676 7.985 1.00 93.62 174 ASN A O 1
ATOM 1326 N N . GLY A 1 175 ? -9.430 -20.408 6.958 1.00 95.38 175 GLY A N 1
ATOM 1327 C CA . GLY A 1 175 ? -8.677 -21.238 7.902 1.00 95.38 175 GLY A CA 1
ATOM 1328 C C . GLY A 1 175 ? -8.585 -20.650 9.313 1.00 95.38 175 GLY A C 1
ATOM 1329 O O . GLY A 1 175 ? -8.624 -21.399 10.286 1.00 95.38 175 GLY A O 1
ATOM 1330 N N . TYR A 1 176 ? -8.484 -19.324 9.423 1.00 95.56 176 TYR A N 1
ATOM 1331 C CA . TYR A 1 176 ? -8.360 -18.610 10.698 1.00 95.56 176 TYR A CA 1
ATOM 1332 C C . TYR A 1 176 ? -9.661 -17.950 11.167 1.00 95.56 176 TYR A C 1
ATOM 1334 O O . TYR A 1 176 ? -9.687 -17.422 12.275 1.00 95.56 176 TYR A O 1
ATOM 1342 N N . GLY A 1 177 ? -10.728 -17.976 10.360 1.00 92.69 177 GLY A N 1
ATOM 1343 C CA . GLY A 1 177 ? -11.981 -17.293 10.684 1.00 92.69 177 GLY A CA 1
ATOM 1344 C C . GLY A 1 177 ? -11.792 -15.778 10.764 1.00 92.69 177 GLY A C 1
ATOM 1345 O O . GLY A 1 177 ? -12.064 -15.163 11.795 1.00 92.69 177 GLY A O 1
ATOM 1346 N N . LEU A 1 178 ? -11.264 -15.172 9.696 1.00 92.38 178 LEU A N 1
ATOM 1347 C CA . LEU A 1 178 ? -11.159 -13.716 9.609 1.00 92.38 178 LEU A CA 1
ATOM 1348 C C . LEU A 1 178 ? -12.527 -13.131 9.243 1.00 92.38 178 LEU A C 1
ATOM 1350 O O . LEU A 1 178 ? -12.898 -13.068 8.075 1.00 92.38 178 LEU A O 1
ATOM 1354 N N . ASN A 1 179 ? -13.262 -12.696 10.264 1.00 88.88 179 ASN A N 1
ATOM 1355 C CA . ASN A 1 179 ? -14.638 -12.202 10.137 1.00 88.88 179 ASN A CA 1
ATOM 1356 C C . ASN A 1 179 ? -14.731 -10.663 10.124 1.00 88.88 179 ASN A C 1
ATOM 1358 O O . ASN A 1 179 ? -15.820 -10.103 10.243 1.00 88.88 179 ASN A O 1
ATOM 1362 N N . GLY A 1 180 ? -13.591 -9.973 10.052 1.00 90.88 180 GLY A N 1
ATOM 1363 C CA . GLY A 1 180 ? -13.541 -8.517 10.002 1.00 90.88 180 GLY A CA 1
ATOM 1364 C C . GLY A 1 180 ? -13.992 -7.968 8.649 1.00 90.88 180 GLY A C 1
ATOM 1365 O O . GLY A 1 180 ? -13.860 -8.628 7.619 1.00 90.88 180 GLY A O 1
ATOM 1366 N N . ALA A 1 181 ? -14.501 -6.735 8.652 1.00 96.06 181 ALA A N 1
ATOM 1367 C CA . ALA A 1 181 ? -14.892 -6.039 7.433 1.00 96.06 181 ALA A CA 1
ATOM 1368 C C . ALA A 1 181 ? -13.691 -5.919 6.478 1.00 96.06 181 ALA A C 1
ATOM 1370 O O . ALA A 1 181 ? -12.605 -5.494 6.886 1.00 96.06 181 ALA A O 1
ATOM 1371 N N . ALA A 1 182 ? -13.879 -6.285 5.211 1.00 96.88 182 ALA A N 1
ATOM 1372 C CA . ALA A 1 182 ? -12.836 -6.261 4.195 1.00 96.88 182 ALA A CA 1
ATOM 1373 C C . ALA A 1 182 ? -13.371 -5.671 2.889 1.00 96.88 182 ALA A C 1
ATOM 1375 O O . ALA A 1 182 ? -14.486 -5.983 2.471 1.00 96.88 182 ALA A O 1
ATOM 1376 N N . ALA A 1 183 ? -12.562 -4.847 2.231 1.00 97.00 183 ALA A N 1
ATOM 1377 C CA . ALA A 1 183 ? -12.892 -4.262 0.943 1.00 97.00 183 ALA A CA 1
ATOM 1378 C C . ALA A 1 183 ? -11.665 -4.176 0.033 1.00 97.00 183 ALA A C 1
ATOM 1380 O O . ALA A 1 183 ? -10.535 -4.000 0.495 1.00 97.00 183 ALA A O 1
ATOM 1381 N N . GLN A 1 184 ? -11.899 -4.290 -1.271 1.00 97.25 184 GLN A N 1
ATOM 1382 C CA . GLN A 1 184 ? -10.855 -4.323 -2.291 1.00 97.25 184 GLN A CA 1
ATOM 1383 C C . GLN A 1 184 ? -11.219 -3.401 -3.453 1.00 97.25 184 GLN A C 1
ATOM 1385 O O . GLN A 1 184 ? -12.340 -3.420 -3.946 1.00 97.25 184 GLN A O 1
ATOM 1390 N N . PHE A 1 185 ? -10.252 -2.606 -3.893 1.00 96.81 185 PHE A N 1
ATOM 1391 C CA . PHE A 1 185 ? -10.258 -1.858 -5.145 1.00 96.81 185 PHE A CA 1
ATOM 1392 C C . PHE A 1 185 ? -9.221 -2.488 -6.080 1.00 96.81 185 PHE A C 1
ATOM 1394 O O . PHE A 1 185 ? -8.103 -2.770 -5.649 1.00 96.81 185 PHE A O 1
ATOM 1401 N N . SER A 1 186 ? -9.578 -2.705 -7.345 1.00 96.44 186 SER A N 1
ATOM 1402 C CA . SER A 1 186 ? -8.685 -3.239 -8.379 1.00 96.44 186 SER A CA 1
ATOM 1403 C C . SER A 1 186 ? -8.966 -2.555 -9.715 1.00 96.44 186 SER A C 1
ATOM 1405 O O . SER A 1 186 ? -10.126 -2.348 -10.067 1.00 96.44 186 SER A O 1
ATOM 1407 N N . LEU A 1 187 ? -7.912 -2.219 -10.461 1.00 96.00 187 LEU A N 1
ATOM 1408 C CA . LEU A 1 187 ? -7.992 -1.740 -11.847 1.00 96.00 187 LEU A CA 1
ATOM 1409 C C . LEU A 1 187 ? -8.134 -2.887 -12.857 1.00 96.00 187 LEU A C 1
ATOM 1411 O O . LEU A 1 187 ? -8.514 -2.650 -14.001 1.00 96.00 187 LEU A O 1
ATOM 1415 N N . SER A 1 188 ? -7.785 -4.110 -12.453 1.00 89.25 188 SER A N 1
ATOM 1416 C CA . SER A 1 188 ? -7.852 -5.304 -13.296 1.00 89.25 188 SER A CA 1
ATOM 1417 C C . SER A 1 188 ? -9.047 -6.174 -12.922 1.00 89.25 188 SER A C 1
ATOM 1419 O O . SER A 1 188 ? -9.246 -6.475 -11.741 1.00 89.25 188 SER A O 1
ATOM 1421 N N . ASP A 1 189 ? -9.766 -6.646 -13.940 1.00 77.38 189 ASP A N 1
ATOM 1422 C CA . ASP A 1 189 ? -10.776 -7.698 -13.817 1.00 77.38 189 ASP A CA 1
ATOM 1423 C C . ASP A 1 189 ? -10.071 -9.052 -13.651 1.00 77.38 189 ASP A C 1
ATOM 1425 O O . ASP A 1 189 ? -9.806 -9.771 -14.614 1.00 77.38 189 ASP A O 1
ATOM 1429 N N . VAL A 1 190 ? -9.691 -9.370 -12.416 1.00 76.19 190 VAL A N 1
ATOM 1430 C CA . VAL A 1 190 ? -9.183 -10.695 -12.038 1.00 76.19 190 VAL A CA 1
ATOM 1431 C C . VAL A 1 190 ? -10.301 -11.540 -11.448 1.00 76.19 190 VAL A C 1
ATOM 1433 O O . VAL A 1 190 ? -11.330 -11.005 -11.032 1.00 76.19 190 VAL A O 1
ATOM 1436 N N . ASP A 1 191 ? -10.088 -12.860 -11.391 1.00 79.44 191 ASP A N 1
ATOM 1437 C CA . ASP A 1 191 ? -11.020 -13.770 -10.726 1.00 79.44 191 ASP A CA 1
ATOM 1438 C C . ASP A 1 191 ? -11.411 -13.201 -9.352 1.00 79.44 191 ASP A C 1
ATOM 1440 O O . ASP A 1 191 ? -10.524 -12.846 -8.555 1.00 79.44 191 ASP A O 1
ATOM 1444 N N . PRO A 1 192 ? -12.722 -13.074 -9.081 1.00 75.31 192 PRO A N 1
ATOM 1445 C CA . PRO A 1 192 ? -13.193 -12.389 -7.896 1.00 75.31 192 PRO A CA 1
ATOM 1446 C C . PRO A 1 192 ? -12.679 -13.110 -6.655 1.00 75.31 192 PRO A C 1
ATOM 1448 O O . PRO A 1 192 ? -12.806 -14.330 -6.529 1.00 75.31 192 PRO A O 1
ATOM 1451 N N . ILE A 1 193 ? -12.115 -12.335 -5.729 1.00 82.88 193 ILE A N 1
ATOM 1452 C CA . ILE A 1 193 ? -11.817 -12.806 -4.378 1.00 82.88 193 ILE A CA 1
ATOM 1453 C C . ILE A 1 193 ? -13.104 -13.383 -3.773 1.00 82.88 193 ILE A C 1
ATOM 1455 O O . ILE A 1 193 ? -14.185 -12.799 -3.920 1.00 82.88 193 ILE A O 1
ATOM 1459 N N . THR A 1 194 ? -13.025 -14.561 -3.158 1.00 74.00 194 THR A N 1
ATOM 1460 C CA . THR A 1 194 ? -14.231 -15.213 -2.643 1.00 74.00 194 THR A CA 1
ATOM 1461 C C . THR A 1 194 ? -14.606 -14.642 -1.271 1.00 74.00 194 THR A C 1
ATOM 1463 O O . THR A 1 194 ? -13.778 -14.114 -0.530 1.00 74.00 194 THR A O 1
ATOM 1466 N N . GLY A 1 195 ? -15.884 -14.750 -0.902 1.00 62.44 195 GLY A N 1
ATOM 1467 C CA . GLY A 1 195 ? -16.348 -14.406 0.444 1.00 62.44 195 GLY A CA 1
ATOM 1468 C C . GLY A 1 195 ? -16.723 -12.935 0.657 1.00 62.44 195 GLY A C 1
ATOM 1469 O O . GLY A 1 195 ? -17.027 -12.202 -0.277 1.00 62.44 195 GLY A O 1
ATOM 1470 N N . GLN A 1 196 ? -16.779 -12.534 1.931 1.00 77.56 196 GLN A N 1
ATOM 1471 C CA . GLN A 1 196 ? -17.353 -11.277 2.448 1.00 77.56 196 GLN A CA 1
ATOM 1472 C C . GLN A 1 196 ? -16.517 -10.012 2.137 1.00 77.56 196 GLN A C 1
ATOM 1474 O O . GLN A 1 196 ? -16.568 -9.041 2.889 1.00 77.56 196 GLN A O 1
ATOM 1479 N N . VAL A 1 197 ? -15.732 -10.009 1.056 1.00 93.88 197 VAL A N 1
ATOM 1480 C CA . VAL A 1 197 ? -14.926 -8.849 0.653 1.00 93.88 197 VAL A CA 1
ATOM 1481 C C . VAL A 1 197 ? -15.744 -7.959 -0.277 1.00 93.88 197 VAL A C 1
ATOM 1483 O O . VAL A 1 197 ? -16.131 -8.362 -1.375 1.00 93.88 197 VAL A O 1
ATOM 1486 N N . GLN A 1 198 ? -15.997 -6.725 0.148 1.00 94.62 198 GLN A N 1
ATOM 1487 C CA . GLN A 1 198 ? -16.742 -5.755 -0.642 1.00 94.62 198 GLN A CA 1
ATOM 1488 C C . GLN A 1 198 ? -15.864 -5.168 -1.755 1.00 94.62 198 GLN A C 1
ATOM 1490 O O . GLN A 1 198 ? -14.828 -4.556 -1.499 1.00 94.62 198 GLN A O 1
ATOM 1495 N N . GLN A 1 199 ? -16.297 -5.321 -3.004 1.00 94.19 199 GLN A N 1
ATOM 1496 C CA . GLN A 1 199 ? -15.614 -4.718 -4.145 1.00 94.19 199 GLN A CA 1
ATOM 1497 C C . GLN A 1 199 ? -15.923 -3.222 -4.231 1.00 94.19 199 GLN A C 1
ATOM 1499 O O . GLN A 1 199 ? -17.079 -2.800 -4.145 1.00 94.19 199 GLN A O 1
ATOM 1504 N N . MET A 1 200 ? -14.876 -2.427 -4.417 1.00 95.25 200 MET A N 1
ATOM 1505 C CA . MET A 1 200 ? -14.925 -0.976 -4.513 1.00 95.25 200 MET A CA 1
ATOM 1506 C C . MET A 1 200 ? -14.510 -0.564 -5.925 1.00 95.25 200 MET A C 1
ATOM 1508 O O . MET A 1 200 ? -13.349 -0.743 -6.284 1.00 95.25 200 MET A O 1
ATOM 1512 N N . PRO A 1 201 ? -15.417 0.025 -6.722 1.00 94.56 201 PRO A N 1
ATOM 1513 C CA . PRO A 1 201 ? -15.096 0.498 -8.070 1.00 94.56 201 PRO A CA 1
ATOM 1514 C C . PRO A 1 201 ? -13.987 1.556 -8.127 1.00 94.56 201 PRO A C 1
ATOM 1516 O O . PRO A 1 201 ? -13.342 1.728 -9.156 1.00 94.56 201 PRO A O 1
ATOM 1519 N N . THR A 1 202 ? -13.781 2.310 -7.043 1.00 97.56 202 THR A N 1
ATOM 1520 C CA . THR A 1 202 ? -12.798 3.400 -6.989 1.00 97.56 202 THR A CA 1
ATOM 1521 C C . THR A 1 202 ? -12.080 3.452 -5.645 1.00 97.56 202 THR A C 1
ATOM 1523 O O . THR A 1 202 ? -12.646 3.109 -4.602 1.00 97.56 202 THR A O 1
ATOM 1526 N N . LEU A 1 203 ? -10.855 3.988 -5.648 1.00 98.19 203 LEU A N 1
ATOM 1527 C CA . LEU A 1 203 ? -10.103 4.257 -4.421 1.00 98.19 203 LEU A CA 1
ATOM 1528 C C . LEU A 1 203 ? -10.852 5.214 -3.471 1.00 98.19 203 LEU A C 1
ATOM 1530 O O . LEU A 1 203 ? -10.770 5.056 -2.258 1.00 98.19 203 LEU A O 1
ATOM 1534 N N . GLU A 1 204 ? -11.615 6.184 -3.989 1.00 98.38 204 GLU A N 1
ATOM 1535 C CA . GLU A 1 204 ? -12.401 7.109 -3.153 1.00 98.38 204 GLU A CA 1
ATOM 1536 C C . GLU A 1 204 ? -13.560 6.433 -2.414 1.00 98.38 204 GLU A C 1
ATOM 1538 O O . GLU A 1 204 ? -13.865 6.788 -1.271 1.00 98.38 204 GLU A O 1
ATOM 1543 N N . GLN A 1 205 ? -14.193 5.438 -3.036 1.00 98.06 205 GLN A N 1
ATOM 1544 C CA . GLN A 1 205 ? -15.220 4.635 -2.374 1.00 98.06 205 GLN A CA 1
ATOM 1545 C C . GLN A 1 205 ? -14.603 3.740 -1.299 1.00 98.06 205 GLN A C 1
ATOM 1547 O O . GLN A 1 205 ? -15.110 3.728 -0.180 1.00 98.06 205 GLN A O 1
ATOM 1552 N N . LEU A 1 206 ? -13.458 3.104 -1.582 1.00 98.38 206 LEU A N 1
ATOM 1553 C CA . LEU A 1 206 ? -12.707 2.350 -0.572 1.00 98.38 206 LEU A CA 1
ATOM 1554 C C . LEU A 1 206 ? -12.325 3.238 0.620 1.00 98.38 206 LEU A C 1
ATOM 1556 O O . LEU A 1 206 ? -12.526 2.863 1.770 1.00 98.38 206 LEU A O 1
ATOM 1560 N N . LYS A 1 207 ? -11.838 4.452 0.359 1.00 98.44 207 LYS A N 1
ATOM 1561 C CA . LYS A 1 207 ? -11.523 5.443 1.394 1.00 98.44 207 LYS A CA 1
ATOM 1562 C C . LYS A 1 207 ? -12.741 5.829 2.233 1.00 98.44 207 LYS A C 1
ATOM 1564 O O . LYS A 1 207 ? -12.645 5.927 3.451 1.00 98.44 207 LYS A O 1
ATOM 1569 N N . SER A 1 208 ? -13.883 6.056 1.592 1.00 98.12 208 SER A N 1
ATOM 1570 C CA . SER A 1 208 ? -15.115 6.425 2.298 1.00 98.12 208 SER A CA 1
ATOM 1571 C C . SER A 1 208 ? -15.625 5.281 3.176 1.00 98.12 208 SER A C 1
ATOM 1573 O O . SER A 1 208 ? -16.003 5.518 4.319 1.00 98.12 208 SER A O 1
ATOM 1575 N N . TRP A 1 209 ? -15.512 4.046 2.693 1.00 98.44 209 TRP A N 1
ATOM 1576 C CA . TRP A 1 209 ? -15.779 2.838 3.471 1.00 98.44 209 TRP A CA 1
ATOM 1577 C C . TRP A 1 209 ? -14.850 2.700 4.691 1.00 98.44 209 TRP A C 1
ATOM 1579 O O . TRP A 1 209 ? -15.313 2.377 5.782 1.00 98.44 209 TRP A O 1
ATOM 1589 N N . VAL A 1 210 ? -13.555 3.030 4.561 1.00 98.31 210 VAL A N 1
ATOM 1590 C CA . VAL A 1 210 ? -12.627 3.063 5.711 1.00 98.31 210 VAL A CA 1
ATOM 1591 C C . VAL A 1 2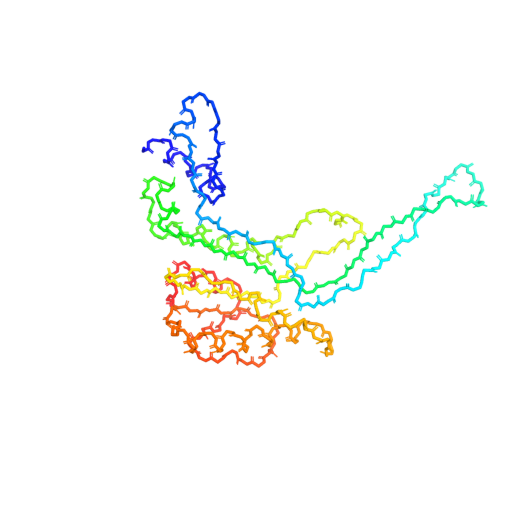10 ? -13.050 4.113 6.741 1.00 98.31 210 VAL A C 1
ATOM 1593 O O . VAL A 1 210 ? -13.102 3.796 7.931 1.00 98.31 210 VAL A O 1
ATOM 1596 N N . ARG A 1 211 ? -13.391 5.339 6.314 1.00 97.88 211 ARG A N 1
ATOM 1597 C CA . ARG A 1 211 ? -13.890 6.388 7.228 1.00 97.88 211 ARG A CA 1
ATOM 1598 C C . ARG A 1 211 ? -15.141 5.951 7.984 1.00 97.88 211 ARG A C 1
ATOM 1600 O O . ARG A 1 211 ? -15.261 6.243 9.169 1.00 97.88 211 ARG A O 1
ATOM 1607 N N . ASN A 1 212 ? -16.023 5.216 7.312 1.00 97.69 212 ASN A N 1
ATOM 1608 C CA . ASN A 1 212 ? -17.252 4.659 7.874 1.00 97.69 212 ASN A CA 1
ATOM 1609 C C . ASN A 1 212 ? -17.020 3.336 8.619 1.00 97.69 212 ASN A C 1
ATOM 1611 O O . ASN A 1 212 ? -17.945 2.553 8.799 1.00 97.69 212 ASN A O 1
ATOM 1615 N N . ASN A 1 213 ? -15.789 3.066 9.067 1.00 97.44 213 ASN A N 1
ATOM 1616 C CA . ASN A 1 213 ? -15.471 1.917 9.912 1.00 97.44 213 ASN A CA 1
ATOM 1617 C C . ASN A 1 213 ? -15.768 0.545 9.270 1.00 97.44 213 ASN A C 1
ATOM 1619 O O . ASN A 1 213 ? -16.020 -0.435 9.969 1.00 97.44 213 ASN A O 1
ATOM 1623 N N . GLY A 1 214 ? -15.715 0.461 7.943 1.00 93.62 214 GLY A N 1
ATOM 1624 C CA . GLY A 1 214 ? -16.005 -0.770 7.217 1.00 93.62 214 GLY A CA 1
ATOM 1625 C C . GLY A 1 214 ? -17.491 -1.001 6.930 1.00 93.62 214 GLY A C 1
ATOM 1626 O O . GLY A 1 214 ? -17.870 -2.100 6.520 1.00 93.62 214 GLY A O 1
ATOM 1627 N N . GLU A 1 215 ? -18.323 0.018 7.135 1.00 91.00 215 GLU A N 1
ATOM 1628 C CA . GLU A 1 215 ? -19.747 0.027 6.807 1.00 91.00 215 GLU A CA 1
ATOM 1629 C C . GLU A 1 215 ? -19.995 0.863 5.535 1.00 91.00 215 GLU A C 1
ATOM 1631 O O . GLU A 1 215 ? -19.210 1.754 5.193 1.00 91.00 215 GLU A O 1
ATOM 1636 N N . ALA A 1 216 ? -21.054 0.523 4.790 1.00 67.00 216 ALA A N 1
ATOM 1637 C CA . ALA A 1 216 ? -21.411 1.169 3.522 1.00 67.00 216 ALA A CA 1
ATOM 1638 C C . ALA A 1 216 ? -22.035 2.558 3.724 1.00 67.00 216 ALA A C 1
ATOM 1640 O O . ALA A 1 216 ? -22.939 2.679 4.580 1.00 67.00 216 ALA A O 1
#

InterPro domains:
  IPR010148 CRISPR-associated protein, CT1975 [PF09344] (7-207)
  IPR010148 CRISPR-associated protein, CT1975 [TIGR01869] (3-176)

Secondary structure (DSSP, 8-state):
-HHHHGGGG-HHHHHH-B---SSTHHHH--B--SEEEPPPEESS----EEEEE----TTS---S-PPEEEEE----EE--EEE-HHHHHHHTTS--HHHHHHHHHHHHHHHHH----TTHHHH---PPPSEEEEE--SS----GGGGSS-PPPSSSSHHHHHHHHHHHHHHHHHHHT--S-EEEEESS-PSPPPSSEEEESSHHHHHHHHHTTT--

pLDDT: mean 94.03, std 7.37, range [58.88, 98.88]

Radius of gyration: 21.84 Å; chains: 1; bounding box: 59×41×61 Å

Organism: Escherichia coli (NCBI:txid562)